Protein AF-X5HZI3-F1 (afdb_monomer)

Structure (mmCIF, N/CA/C/O backbone):
data_AF-X5HZI3-F1
#
_entry.id   AF-X5HZI3-F1
#
loop_
_atom_site.group_PDB
_atom_site.id
_atom_site.type_symbol
_atom_site.label_atom_id
_atom_site.label_alt_id
_atom_site.label_comp_id
_atom_site.label_asym_id
_atom_site.label_entity_id
_atom_site.label_seq_id
_atom_site.pdbx_PDB_ins_code
_atom_site.Cartn_x
_atom_site.Cartn_y
_atom_site.Cartn_z
_atom_site.occupancy
_atom_site.B_iso_or_equiv
_atom_site.auth_seq_id
_atom_site.auth_comp_id
_atom_site.auth_asym_id
_atom_site.auth_atom_id
_atom_site.pdbx_PDB_model_num
ATOM 1 N N . MET A 1 1 ? -12.364 -4.253 25.146 1.00 54.38 1 MET A N 1
ATOM 2 C CA . MET A 1 1 ? -12.903 -3.846 26.455 1.00 54.38 1 MET A CA 1
ATOM 3 C C . MET A 1 1 ? -12.573 -4.970 27.413 1.00 54.38 1 MET A C 1
ATOM 5 O O . MET A 1 1 ? -12.743 -6.120 27.019 1.00 54.38 1 MET A O 1
ATOM 9 N N . SER A 1 2 ? -11.999 -4.681 28.578 1.00 62.22 2 SER A N 1
ATOM 10 C CA . SER A 1 2 ? -11.892 -5.700 29.633 1.00 62.22 2 SER A CA 1
ATOM 11 C C . SER A 1 2 ? -13.306 -6.053 30.105 1.00 62.22 2 SER A C 1
ATOM 13 O O . SER A 1 2 ? -14.160 -5.169 30.108 1.00 62.22 2 SER A O 1
ATOM 15 N N . GLN A 1 3 ? -13.577 -7.299 30.510 1.00 65.06 3 GLN A N 1
ATOM 16 C CA . GLN A 1 3 ? -14.877 -7.663 31.106 1.00 65.06 3 GLN A CA 1
ATOM 17 C C . GLN A 1 3 ? -15.256 -6.713 32.252 1.00 65.06 3 GLN A C 1
ATOM 19 O O . GLN A 1 3 ? -16.410 -6.320 32.372 1.00 65.06 3 GLN A O 1
ATOM 24 N N . LYS A 1 4 ? -14.248 -6.246 32.994 1.00 72.56 4 LYS A N 1
ATOM 25 C CA . LYS A 1 4 ? -14.397 -5.292 34.090 1.00 72.56 4 LYS A CA 1
ATOM 26 C C . LYS A 1 4 ? -14.884 -3.904 33.647 1.00 72.56 4 LYS A C 1
ATOM 28 O O . LYS A 1 4 ? -15.769 -3.346 34.274 1.00 72.56 4 LYS A O 1
ATOM 33 N N . GLU A 1 5 ? -14.361 -3.381 32.531 1.00 65.62 5 GLU A N 1
ATOM 34 C CA . GLU A 1 5 ? -14.807 -2.089 31.970 1.00 65.62 5 GLU A CA 1
ATOM 35 C C . GLU A 1 5 ? -16.280 -2.173 31.522 1.00 65.62 5 GLU A C 1
ATOM 37 O O . GLU A 1 5 ? -17.019 -1.200 31.628 1.00 65.62 5 GLU A O 1
ATOM 42 N N . LEU A 1 6 ? -16.715 -3.330 31.002 1.00 71.50 6 LEU A N 1
ATOM 43 C CA . LEU A 1 6 ? -18.097 -3.548 30.561 1.00 71.50 6 LEU A CA 1
ATOM 44 C C . LEU A 1 6 ? -19.068 -3.625 31.747 1.00 71.50 6 LEU A C 1
ATOM 46 O O . LEU A 1 6 ? -20.182 -3.116 31.658 1.00 71.50 6 LEU A O 1
ATOM 50 N N . GLU A 1 7 ? -18.659 -4.277 32.835 1.00 75.06 7 GLU A N 1
ATOM 51 C CA . GLU A 1 7 ? -19.446 -4.351 34.068 1.00 75.06 7 GLU A CA 1
ATOM 52 C C . GLU A 1 7 ? -19.581 -2.983 34.740 1.00 75.06 7 GLU A C 1
ATOM 54 O O . GLU A 1 7 ? -20.690 -2.609 35.113 1.00 75.06 7 GLU A O 1
ATOM 59 N N . GLU A 1 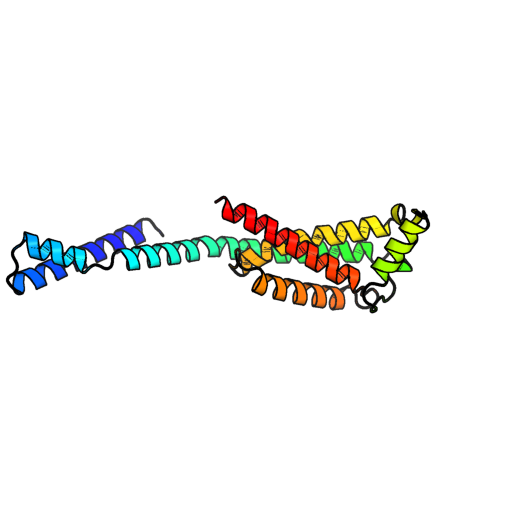8 ? -18.502 -2.200 34.808 1.00 78.75 8 GLU A N 1
ATOM 60 C CA . GLU A 1 8 ? -18.541 -0.826 35.331 1.00 78.75 8 GLU A CA 1
ATOM 61 C C . GLU A 1 8 ? -19.488 0.065 34.514 1.00 78.75 8 GLU A C 1
ATOM 63 O O . GLU A 1 8 ? -20.286 0.808 35.081 1.00 78.75 8 GLU A O 1
ATOM 68 N N . LEU A 1 9 ? -19.469 -0.059 33.184 1.00 75.44 9 LEU A N 1
ATOM 69 C CA . LEU A 1 9 ? -20.353 0.720 32.318 1.00 75.44 9 LEU A CA 1
ATOM 70 C C . LEU A 1 9 ? -21.829 0.315 32.468 1.00 75.44 9 LEU A C 1
ATOM 72 O O . LEU A 1 9 ? -22.713 1.166 32.428 1.00 75.44 9 LEU A O 1
ATOM 76 N N . LYS A 1 10 ? -22.108 -0.983 32.652 1.00 76.50 10 LYS A N 1
ATOM 77 C CA . LYS A 1 10 ? -23.468 -1.473 32.927 1.00 76.50 10 LYS A CA 1
ATOM 78 C C . LYS A 1 10 ? -24.008 -0.937 34.247 1.00 76.50 10 LYS A C 1
ATOM 80 O O . LYS A 1 10 ? -25.175 -0.568 34.293 1.00 76.50 10 LYS A O 1
ATOM 85 N N . MET A 1 11 ? -23.167 -0.893 35.280 1.00 81.44 11 MET A N 1
ATOM 86 C CA . MET A 1 11 ? -23.532 -0.317 36.574 1.00 81.44 11 MET A CA 1
ATOM 87 C C . MET A 1 11 ? -23.862 1.170 36.436 1.00 81.44 11 MET A C 1
ATOM 89 O O . MET A 1 11 ? -24.932 1.585 36.851 1.00 81.44 11 MET A O 1
ATOM 93 N N . GLN A 1 12 ? -23.024 1.942 35.738 1.00 79.50 12 GLN A N 1
ATOM 94 C CA . GLN A 1 12 ? -23.280 3.371 35.511 1.00 79.50 12 GLN A CA 1
ATOM 95 C C . GLN A 1 12 ? -24.584 3.644 34.751 1.00 79.50 12 GLN A C 1
ATOM 97 O O . GLN A 1 12 ? -25.284 4.604 35.052 1.00 79.50 12 GLN A O 1
ATOM 102 N N . LEU A 1 13 ? -24.919 2.812 33.760 1.00 81.56 13 LEU A N 1
ATOM 103 C CA . LEU A 1 13 ? -26.175 2.949 33.018 1.00 81.56 13 LEU A CA 1
ATOM 104 C C . LEU A 1 13 ? -27.397 2.592 33.869 1.00 81.56 13 LEU A C 1
ATOM 106 O O . LEU A 1 13 ? -28.435 3.229 33.718 1.00 81.56 13 LEU A O 1
ATOM 110 N N . LEU A 1 14 ? -27.274 1.589 34.742 1.00 81.38 14 LEU A N 1
ATOM 111 C CA . LEU A 1 14 ? -28.319 1.230 35.699 1.00 81.38 14 LEU A CA 1
ATOM 112 C C . LEU A 1 14 ? -28.550 2.355 36.708 1.00 81.38 14 LEU A C 1
ATOM 114 O O . LEU A 1 14 ? -29.694 2.764 36.875 1.00 81.38 14 LEU A O 1
ATOM 118 N N . ASP A 1 15 ? -27.478 2.898 37.285 1.00 82.88 15 ASP A N 1
ATOM 119 C CA . ASP A 1 15 ? -27.556 3.994 38.253 1.00 82.88 15 ASP A CA 1
ATOM 120 C C . ASP A 1 15 ? -28.228 5.234 37.629 1.00 82.88 15 ASP A C 1
ATOM 122 O O . ASP A 1 15 ? -29.172 5.781 38.198 1.00 82.88 15 ASP A O 1
ATOM 126 N N . ASN A 1 16 ? -27.831 5.618 36.407 1.00 83.81 16 ASN A N 1
ATOM 127 C CA . ASN A 1 16 ? -28.461 6.728 35.677 1.00 83.81 16 ASN A CA 1
ATOM 128 C C . ASN A 1 16 ? -29.945 6.475 35.370 1.00 83.81 16 ASN A C 1
ATOM 130 O O . ASN A 1 16 ? -30.762 7.389 35.458 1.00 83.81 16 ASN A O 1
ATOM 134 N N . ALA A 1 17 ? -30.306 5.253 34.967 1.00 82.00 17 ALA A N 1
ATOM 135 C CA . ALA A 1 17 ? -31.693 4.905 34.666 1.00 82.00 17 ALA A CA 1
ATOM 136 C C . ALA A 1 17 ? -32.581 4.985 35.917 1.00 82.00 17 ALA A C 1
ATOM 138 O O . ALA A 1 17 ? -33.746 5.378 35.842 1.00 82.00 17 ALA A O 1
ATOM 139 N N . GLU A 1 18 ? -32.027 4.606 37.066 1.00 83.50 18 GLU A N 1
ATOM 140 C CA . GLU A 1 18 ? -32.711 4.616 38.352 1.00 83.50 18 GLU A CA 1
ATOM 141 C C . GLU A 1 18 ? -32.881 6.046 38.889 1.00 83.50 18 GLU A C 1
ATOM 143 O O . GLU A 1 18 ? -33.952 6.385 39.398 1.00 83.50 18 GLU A O 1
ATOM 148 N N . GLU A 1 19 ? -31.883 6.908 38.680 1.00 85.75 19 GLU A N 1
ATOM 149 C CA . GLU A 1 19 ? -31.954 8.343 38.977 1.00 85.75 19 GLU A CA 1
ATOM 150 C C . GLU A 1 19 ? -33.011 9.045 38.108 1.00 85.75 19 GLU A C 1
ATOM 152 O O . GLU A 1 19 ? -33.920 9.677 38.644 1.00 85.75 19 GLU A O 1
ATOM 157 N N . MET A 1 20 ? -33.014 8.814 36.789 1.00 84.81 20 MET A N 1
ATOM 158 C CA . MET A 1 20 ? -34.044 9.362 35.891 1.00 84.81 20 MET A CA 1
ATOM 159 C C . MET A 1 20 ? -35.452 8.864 36.240 1.00 84.81 20 MET A C 1
ATOM 161 O O . MET A 1 20 ? -36.408 9.639 36.221 1.00 84.81 20 MET A O 1
ATOM 165 N N . LYS A 1 21 ? -35.613 7.577 36.592 1.00 87.06 21 LYS A N 1
ATOM 166 C CA . LYS A 1 21 ? -36.906 7.043 37.062 1.00 87.06 21 LYS A CA 1
ATOM 167 C C . LYS A 1 21 ? -37.383 7.811 38.297 1.00 87.06 21 LYS A C 1
ATOM 169 O O . LYS A 1 21 ? -38.575 8.092 38.409 1.00 87.06 21 LYS A O 1
ATOM 174 N N . LYS A 1 22 ? -36.475 8.133 39.220 1.00 88.75 22 LYS A N 1
ATOM 175 C CA . LYS A 1 22 ? -36.795 8.865 40.444 1.00 88.75 22 LYS A CA 1
ATOM 176 C C . LYS A 1 22 ? -37.243 10.296 40.150 1.00 88.75 22 LYS A C 1
ATOM 178 O O . LYS A 1 22 ? -38.264 10.706 40.695 1.00 88.75 22 LYS A O 1
ATOM 183 N N . ASP A 1 23 ? -36.573 10.992 39.239 1.00 87.06 23 ASP A N 1
ATOM 184 C CA . ASP A 1 23 ? -36.969 12.339 38.814 1.00 87.06 23 ASP A CA 1
ATOM 185 C C . ASP A 1 23 ? -38.394 12.343 38.230 1.00 87.06 23 ASP A C 1
ATOM 187 O O . ASP A 1 23 ? -39.230 13.162 38.610 1.00 87.06 23 ASP A O 1
ATOM 191 N N . PHE A 1 24 ? -38.738 11.358 37.392 1.00 86.00 24 PHE A N 1
ATOM 192 C CA . PHE A 1 24 ? -40.097 11.236 36.848 1.00 86.00 24 PHE A CA 1
ATOM 193 C C . PHE A 1 24 ? -41.150 10.859 37.905 1.00 86.00 24 PHE A C 1
ATOM 195 O O . PHE A 1 24 ? -42.306 11.272 37.802 1.00 86.00 24 PHE A O 1
ATOM 202 N N . LEU A 1 25 ? -40.781 10.097 38.936 1.00 87.62 25 LEU A N 1
ATOM 203 C CA . LEU A 1 25 ? -41.671 9.844 40.074 1.00 87.62 25 LEU A CA 1
ATOM 204 C C . LEU A 1 25 ? -41.927 11.128 40.881 1.00 87.62 25 LEU A C 1
ATOM 206 O O . LEU A 1 25 ? -43.057 11.361 41.310 1.00 87.62 25 LEU A O 1
ATOM 210 N N . GLU A 1 26 ? -40.909 11.976 41.059 1.00 89.38 26 GLU A N 1
ATOM 211 C CA . GLU A 1 26 ? -41.031 13.279 41.731 1.00 89.38 26 GLU A CA 1
ATOM 212 C C . GLU A 1 26 ? -41.870 14.282 40.917 1.00 89.38 26 GLU A C 1
ATOM 214 O O . GLU A 1 26 ? -42.600 15.089 41.494 1.00 89.38 26 GLU A O 1
ATOM 219 N N . GLU A 1 27 ? -41.869 14.172 39.586 1.00 87.69 27 GLU A N 1
ATOM 220 C CA . GLU A 1 27 ? -42.761 14.918 38.685 1.00 87.69 27 GLU A CA 1
ATOM 221 C C . GLU A 1 27 ? -44.227 14.430 38.703 1.00 87.69 27 GLU A C 1
ATOM 223 O O . GLU A 1 27 ? -45.094 15.042 38.073 1.00 87.69 27 GLU A O 1
ATOM 228 N N . GLY A 1 28 ? -44.532 13.358 39.443 1.00 85.88 28 GLY A N 1
ATOM 229 C CA . GLY A 1 28 ? -45.890 12.844 39.636 1.00 85.88 28 GLY A CA 1
ATOM 230 C C . GLY A 1 28 ? -46.341 11.797 38.613 1.00 85.88 28 GLY A C 1
ATOM 231 O O . GLY A 1 28 ? -47.539 11.509 38.542 1.00 85.88 28 GLY A O 1
ATOM 232 N N . PHE A 1 29 ? -45.423 11.219 37.829 1.00 85.25 29 PHE A N 1
ATOM 233 C CA . PHE A 1 29 ? -45.741 10.096 36.941 1.00 85.25 29 PHE A CA 1
ATOM 234 C C . PHE A 1 29 ? -45.964 8.803 37.732 1.00 85.25 29 PHE A C 1
ATOM 236 O O . PHE A 1 29 ? -45.373 8.580 38.790 1.00 85.25 29 PHE A O 1
ATOM 243 N N . SER A 1 30 ? -46.823 7.926 37.206 1.00 87.06 30 SER A N 1
ATOM 244 C CA . SER A 1 30 ? -46.985 6.583 37.767 1.00 87.06 30 SER A CA 1
ATOM 245 C C . SER A 1 30 ? -45.710 5.758 37.577 1.00 87.06 30 SER A C 1
ATOM 247 O O . SER A 1 30 ? -44.903 6.032 36.690 1.00 87.06 30 SER A O 1
ATOM 249 N N . GLU A 1 31 ? -45.517 4.726 38.394 1.00 82.50 31 GLU A N 1
ATOM 250 C CA . GLU A 1 31 ? -44.273 3.952 38.379 1.00 82.50 31 GLU A CA 1
ATOM 251 C C . GLU A 1 31 ? -43.978 3.292 37.019 1.00 82.50 31 GLU A C 1
ATOM 253 O O . GLU A 1 31 ? -42.830 3.287 36.567 1.00 82.50 31 GLU A O 1
ATOM 258 N N . GLU A 1 32 ? -45.019 2.816 36.331 1.00 82.19 32 GLU A N 1
ATOM 259 C CA . GLU A 1 32 ? -44.918 2.246 34.983 1.00 82.19 32 GLU A CA 1
ATOM 260 C C . GLU A 1 32 ? -44.573 3.311 33.925 1.00 82.19 32 GLU A C 1
ATOM 262 O O . GLU A 1 32 ? -43.776 3.061 33.018 1.00 82.19 32 GLU A O 1
ATOM 267 N N . GLU A 1 33 ? -45.124 4.523 34.045 1.00 81.88 33 GLU A N 1
ATOM 268 C CA . GLU A 1 33 ? -44.848 5.633 33.124 1.00 81.88 33 GLU A CA 1
ATOM 269 C C . GLU A 1 33 ? -43.458 6.237 33.337 1.00 81.88 33 GLU A C 1
ATOM 271 O O . GLU A 1 33 ? -42.768 6.537 32.362 1.00 81.88 33 GLU A O 1
ATOM 276 N N . ALA A 1 34 ? -43.026 6.376 34.592 1.00 82.75 34 ALA A N 1
ATOM 277 C CA . ALA A 1 34 ? -41.697 6.851 34.960 1.00 82.75 34 ALA A CA 1
ATOM 278 C C . ALA A 1 34 ? -40.608 5.901 34.446 1.00 82.75 34 ALA A C 1
ATOM 280 O O . ALA A 1 34 ? -39.620 6.340 33.861 1.00 82.75 34 ALA A O 1
ATOM 281 N N . GLN A 1 35 ? -40.820 4.588 34.586 1.00 81.75 35 GLN A N 1
ATOM 282 C CA . GLN A 1 35 ? -39.897 3.583 34.067 1.00 81.75 35 GLN A CA 1
ATOM 283 C C . GLN A 1 35 ? -39.816 3.614 32.537 1.00 81.75 35 GLN A C 1
ATOM 285 O O . GLN A 1 35 ? -38.728 3.519 31.971 1.00 81.75 35 GLN A O 1
ATOM 290 N N . LYS A 1 36 ? -40.955 3.775 31.857 1.00 82.69 36 LYS A N 1
ATOM 291 C CA . LYS A 1 36 ? -40.995 3.866 30.396 1.00 82.69 36 LYS A CA 1
ATOM 292 C C . LYS A 1 36 ? -40.293 5.125 29.883 1.00 82.69 36 LYS A C 1
ATOM 294 O O . LYS A 1 36 ? -39.491 5.035 28.962 1.00 82.69 36 LYS A O 1
ATOM 299 N N . LYS A 1 37 ? -40.537 6.275 30.516 1.00 81.25 37 LYS A N 1
ATOM 300 C CA . LYS A 1 37 ? -39.870 7.537 30.176 1.00 81.25 37 LYS A CA 1
ATOM 301 C C . LYS A 1 37 ? -38.367 7.499 30.414 1.00 81.25 37 LYS A C 1
ATOM 303 O O . LYS A 1 37 ? -37.638 7.973 29.555 1.00 81.25 37 LYS A O 1
ATOM 308 N N . ALA A 1 38 ? -37.919 6.906 31.521 1.00 80.69 38 ALA A N 1
ATOM 309 C CA . ALA A 1 38 ? -36.498 6.735 31.811 1.00 80.69 38 ALA A CA 1
ATOM 310 C C . ALA A 1 38 ? -35.795 5.870 30.752 1.00 80.69 38 ALA A C 1
ATOM 312 O O . ALA A 1 38 ? -34.676 6.166 30.353 1.00 80.69 38 ALA A O 1
ATOM 313 N N . LEU A 1 39 ? -36.455 4.818 30.256 1.00 78.06 39 LEU A N 1
ATOM 314 C CA . LEU A 1 39 ? -35.916 3.982 29.180 1.00 78.06 39 LEU A CA 1
ATOM 315 C C . LEU A 1 39 ? -35.885 4.707 27.828 1.00 78.06 39 LEU A C 1
ATOM 317 O O . LEU A 1 39 ? -34.904 4.565 27.104 1.00 78.06 39 LEU A O 1
ATOM 321 N N . ASP A 1 40 ? -36.914 5.497 27.510 1.00 80.06 40 ASP A N 1
ATOM 322 C CA . ASP A 1 40 ? -36.981 6.283 26.269 1.00 80.06 40 ASP A CA 1
ATOM 323 C C . ASP A 1 40 ? -35.998 7.474 26.271 1.00 80.06 40 ASP A C 1
ATOM 325 O O . ASP A 1 40 ? -35.542 7.894 25.209 1.00 80.06 40 ASP A O 1
ATOM 329 N N . SER A 1 41 ? -35.651 8.021 27.445 1.00 77.56 41 SER A N 1
ATOM 330 C CA . SER A 1 41 ? -34.670 9.107 27.586 1.00 77.56 41 SER A CA 1
ATOM 331 C C . SER A 1 41 ? -33.220 8.637 27.519 1.00 77.56 41 SER A C 1
ATOM 333 O O . SER A 1 41 ? -32.319 9.445 27.296 1.00 77.56 41 SER A O 1
ATOM 335 N N . ILE A 1 42 ? -32.967 7.342 27.717 1.00 77.50 42 ILE A N 1
ATOM 336 C CA . ILE A 1 42 ? -31.635 6.780 27.524 1.00 77.50 42 ILE A CA 1
ATOM 337 C C . ILE A 1 42 ? -31.433 6.603 26.020 1.00 77.50 42 ILE A C 1
ATOM 339 O O . ILE A 1 42 ? -31.996 5.700 25.404 1.00 77.50 42 ILE A O 1
ATOM 343 N N . GLU A 1 43 ? -30.570 7.430 25.429 1.00 71.44 43 GLU A N 1
ATOM 344 C CA . GLU A 1 43 ? -30.110 7.308 24.037 1.00 71.44 43 GLU A CA 1
ATOM 345 C C . GLU A 1 43 ? -29.178 6.088 23.866 1.00 71.44 43 GLU A C 1
ATOM 347 O O . GLU A 1 43 ? -27.996 6.182 23.520 1.00 71.44 43 GLU A O 1
ATOM 352 N N . LEU A 1 44 ? -29.718 4.897 24.136 1.00 70.12 44 LEU A N 1
ATOM 353 C CA . LEU A 1 44 ? -29.040 3.604 24.063 1.00 70.12 44 LEU A CA 1
ATOM 354 C C . LEU A 1 44 ? -28.397 3.384 22.695 1.00 70.12 44 LEU A C 1
ATOM 356 O O . LEU A 1 44 ? -27.303 2.829 22.621 1.00 70.12 44 LEU A O 1
ATOM 360 N N . ASP A 1 45 ? -29.035 3.854 21.627 1.00 67.69 45 ASP A N 1
ATOM 361 C CA . ASP A 1 45 ? -28.510 3.728 20.272 1.00 67.69 45 ASP A CA 1
ATOM 362 C C . ASP A 1 45 ? -27.219 4.539 20.071 1.00 67.69 45 ASP A C 1
ATOM 364 O O . ASP A 1 45 ? -26.245 4.004 19.531 1.00 67.69 45 ASP A O 1
ATOM 368 N N . GLU A 1 46 ? -27.130 5.782 20.556 1.00 70.00 46 GLU A N 1
ATOM 369 C CA . GLU A 1 46 ? -25.889 6.572 20.475 1.00 70.00 46 GLU A CA 1
ATOM 370 C C . GLU A 1 46 ? -24.768 5.967 21.332 1.00 70.00 46 GLU A C 1
ATOM 372 O O . GLU A 1 46 ? -23.609 5.871 20.903 1.00 70.00 46 GLU A O 1
ATOM 377 N N . LEU A 1 47 ? -25.110 5.467 22.519 1.00 70.25 47 LEU A N 1
ATOM 378 C CA . LEU A 1 47 ? -24.175 4.785 23.413 1.00 70.25 47 LEU A CA 1
ATOM 379 C C . LEU A 1 47 ? -23.645 3.483 22.800 1.00 70.25 47 LEU A C 1
ATOM 381 O O . LEU A 1 47 ? -22.436 3.258 22.763 1.00 70.25 47 LEU A O 1
ATOM 385 N N . ILE A 1 48 ? -24.512 2.642 22.237 1.00 70.12 48 ILE A N 1
ATOM 386 C CA . ILE A 1 48 ? -24.108 1.406 21.555 1.00 70.12 48 ILE A CA 1
ATOM 387 C C . ILE A 1 48 ? -23.200 1.731 20.367 1.00 70.12 48 ILE A C 1
ATOM 389 O O . ILE A 1 48 ? -22.180 1.063 20.161 1.00 70.12 48 ILE A O 1
ATOM 393 N N . THR A 1 49 ? -23.527 2.774 19.606 1.00 70.75 49 THR A N 1
ATOM 394 C CA . THR A 1 49 ? -22.743 3.184 18.437 1.00 70.75 49 THR A CA 1
ATOM 395 C C . THR A 1 49 ? -21.356 3.685 18.849 1.00 70.75 49 THR A C 1
ATOM 397 O O . THR A 1 49 ? -20.350 3.235 18.295 1.00 70.75 49 THR A O 1
ATOM 400 N N . SER A 1 50 ? -21.262 4.517 19.887 1.00 68.31 50 SER A N 1
ATOM 401 C CA . SER A 1 50 ? -19.987 5.032 20.410 1.00 68.31 50 SER A CA 1
ATOM 402 C C . SER A 1 50 ? -19.111 3.945 21.060 1.00 68.31 50 SER A C 1
ATOM 404 O O . SER A 1 50 ? -17.888 3.920 20.866 1.00 68.31 50 SER A O 1
ATOM 406 N N . ILE A 1 51 ? -19.709 2.971 21.752 1.00 67.69 51 ILE A N 1
ATOM 407 C CA . ILE A 1 51 ? -19.012 1.796 22.308 1.00 67.69 51 ILE A CA 1
ATOM 408 C C . ILE A 1 51 ? -18.497 0.893 21.182 1.00 67.69 51 ILE A C 1
ATOM 410 O O . ILE A 1 51 ? -17.359 0.407 21.215 1.00 67.69 51 ILE A O 1
ATOM 414 N N . LYS A 1 52 ? -19.299 0.680 20.138 1.00 64.31 52 LYS A N 1
ATOM 415 C CA . LYS A 1 52 ? -18.894 -0.104 18.970 1.00 64.31 52 LYS A CA 1
ATOM 416 C C . LYS A 1 52 ? -17.747 0.576 18.223 1.00 64.31 52 LYS A C 1
ATOM 418 O O . LYS A 1 52 ? -16.754 -0.071 17.902 1.00 64.31 52 LYS A O 1
ATOM 423 N N . GLU A 1 53 ? -17.807 1.887 18.018 1.00 64.62 53 GLU A N 1
ATOM 424 C CA . GLU A 1 53 ? -16.713 2.631 17.391 1.00 64.62 53 GLU A CA 1
ATOM 425 C C . GLU A 1 53 ? -15.426 2.632 18.223 1.00 64.62 53 GLU A C 1
ATOM 427 O O . GLU A 1 53 ? -14.333 2.460 17.675 1.00 64.62 53 GLU A O 1
ATOM 432 N N . SER A 1 54 ? -15.526 2.824 19.539 1.00 59.97 54 SER A N 1
ATOM 433 C CA . SER A 1 54 ? -14.364 2.850 20.435 1.00 59.97 54 SER A CA 1
ATOM 434 C C . SER A 1 54 ? -13.712 1.472 20.572 1.00 59.97 54 SER A C 1
ATOM 436 O O . SER A 1 54 ? -12.484 1.363 20.542 1.00 59.97 54 SER A O 1
ATOM 438 N N . SER A 1 55 ? -14.507 0.403 20.628 1.00 56.53 55 SER A N 1
ATOM 439 C CA . SER A 1 55 ? -14.009 -0.975 20.655 1.00 56.53 55 SER A CA 1
ATOM 440 C C . SER A 1 55 ? -13.337 -1.383 19.340 1.00 56.53 55 SER A C 1
ATOM 442 O O . SER A 1 55 ? -12.255 -1.973 19.383 1.00 56.53 55 SER A O 1
ATOM 444 N N . ILE A 1 56 ? -13.891 -0.992 18.186 1.00 57.72 56 ILE A N 1
ATOM 445 C CA . ILE A 1 56 ? -13.260 -1.177 16.869 1.00 57.72 56 ILE A CA 1
ATOM 446 C C . ILE A 1 56 ? -11.948 -0.384 16.781 1.00 57.72 56 ILE A C 1
ATOM 448 O O . ILE A 1 56 ? -10.928 -0.909 16.340 1.00 57.72 56 ILE A O 1
ATOM 452 N N . LYS A 1 57 ? -11.915 0.870 17.248 1.00 55.88 57 LYS A N 1
ATOM 453 C CA . LYS A 1 57 ? -10.674 1.667 17.284 1.00 55.88 57 LYS A CA 1
ATOM 454 C C . LYS A 1 57 ? -9.609 1.018 18.184 1.00 55.88 57 LYS A C 1
ATOM 456 O O . LYS A 1 57 ? -8.439 0.999 17.803 1.00 55.88 57 LYS A O 1
ATOM 461 N N . LYS A 1 58 ? -9.998 0.439 19.330 1.00 54.22 58 LYS A N 1
ATOM 462 C CA . LYS A 1 58 ? -9.093 -0.232 20.289 1.00 54.22 58 LYS A CA 1
ATOM 463 C C . LYS A 1 58 ? -8.557 -1.569 19.751 1.00 54.22 58 LYS A C 1
ATOM 465 O O . LYS A 1 58 ? -7.383 -1.862 19.965 1.00 54.22 58 LYS A O 1
ATOM 470 N N . SER A 1 59 ? -9.353 -2.348 19.009 1.00 57.16 59 SER A N 1
ATOM 471 C CA . SER A 1 59 ? -8.914 -3.629 18.418 1.00 57.16 59 SER A CA 1
ATOM 472 C C . SER A 1 59 ? -7.937 -3.468 17.245 1.00 57.16 59 SER A C 1
ATOM 474 O O . SER A 1 59 ? -7.132 -4.360 16.983 1.00 57.16 59 SER A O 1
ATOM 476 N N . LEU A 1 60 ? -7.945 -2.316 16.570 1.00 58.91 60 LEU A N 1
ATOM 477 C CA . LEU A 1 60 ? -7.072 -2.037 15.423 1.00 58.91 60 LEU A CA 1
ATOM 478 C C . LEU A 1 60 ? -5.679 -1.504 15.812 1.00 58.91 60 LEU A C 1
ATOM 480 O O . LEU A 1 60 ? -4.741 -1.608 15.019 1.00 58.91 60 LEU A O 1
ATOM 484 N N . LEU A 1 61 ? -5.512 -0.968 17.028 1.00 60.09 61 LEU A N 1
ATO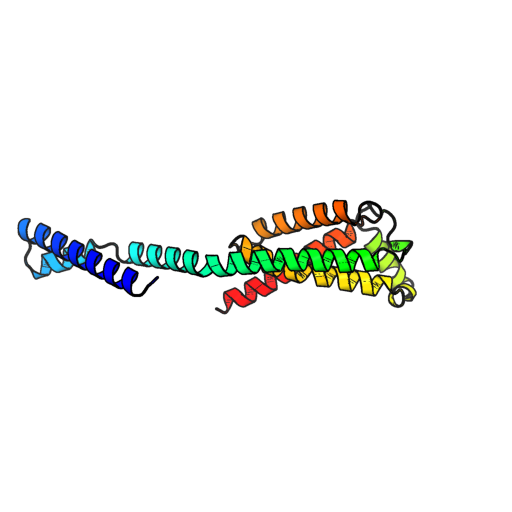M 485 C CA . LEU A 1 61 ? -4.231 -0.464 17.550 1.00 60.09 61 LEU A CA 1
ATOM 486 C C . LEU A 1 61 ? -3.093 -1.508 17.572 1.00 60.09 61 LEU A C 1
ATOM 488 O O . LEU A 1 61 ? -2.013 -1.187 17.068 1.00 60.09 61 LEU A O 1
ATOM 492 N N . PRO A 1 62 ? -3.277 -2.745 18.082 1.00 63.31 62 PRO A N 1
ATOM 493 C CA . PRO A 1 62 ? -2.212 -3.751 18.047 1.00 63.31 62 PRO A CA 1
ATOM 494 C C . PRO A 1 62 ? -1.842 -4.149 16.610 1.00 63.31 62 PRO A C 1
ATOM 496 O O . PRO A 1 62 ? -0.658 -4.240 16.282 1.00 63.31 62 PRO A O 1
ATOM 499 N N . ASN A 1 63 ? -2.828 -4.267 15.712 1.00 74.62 63 ASN A N 1
ATOM 500 C CA . ASN A 1 63 ? -2.593 -4.588 14.299 1.00 74.62 63 ASN A CA 1
ATOM 501 C C . ASN A 1 63 ? -1.782 -3.499 13.584 1.00 74.62 63 ASN A C 1
ATOM 503 O O . ASN A 1 63 ? -0.958 -3.808 12.719 1.00 74.62 63 ASN A O 1
ATOM 507 N N . ARG A 1 64 ? -1.961 -2.230 13.971 1.00 81.94 64 ARG A N 1
ATOM 508 C CA . ARG A 1 64 ? -1.183 -1.101 13.452 1.00 81.94 64 ARG A CA 1
ATOM 509 C C . ARG A 1 64 ? 0.284 -1.166 13.871 1.00 81.94 64 ARG A C 1
ATOM 511 O O . ARG A 1 64 ? 1.149 -0.943 13.024 1.00 81.94 64 ARG A O 1
ATOM 518 N N . ILE A 1 65 ? 0.574 -1.474 15.137 1.00 83.50 65 ILE A N 1
ATOM 519 C CA . ILE A 1 65 ? 1.956 -1.572 15.641 1.00 83.50 65 ILE A CA 1
ATOM 520 C C . ILE A 1 65 ? 2.677 -2.725 14.941 1.00 83.50 65 ILE A C 1
ATOM 522 O O . ILE A 1 65 ? 3.743 -2.520 14.363 1.00 83.50 65 ILE A O 1
ATOM 526 N N . ILE A 1 66 ? 2.052 -3.905 14.906 1.00 86.88 66 ILE A N 1
ATOM 527 C CA . ILE A 1 66 ? 2.607 -5.096 14.251 1.00 86.88 66 ILE A CA 1
ATOM 528 C C . ILE A 1 66 ? 2.863 -4.819 12.764 1.00 86.88 66 ILE A C 1
ATOM 530 O O . ILE A 1 66 ? 3.965 -5.053 12.273 1.00 86.88 66 ILE A O 1
ATOM 534 N N . SER A 1 67 ? 1.888 -4.241 12.056 1.00 86.25 67 SER A N 1
ATOM 535 C CA . SER A 1 67 ? 2.038 -3.906 10.632 1.00 86.25 67 SER A CA 1
ATOM 536 C C . SER A 1 67 ? 3.123 -2.862 10.379 1.00 86.25 67 SER A C 1
ATOM 538 O O . SER A 1 67 ? 3.818 -2.940 9.371 1.00 86.25 67 SER A O 1
ATOM 540 N N . SER A 1 68 ? 3.311 -1.908 11.295 1.00 87.88 68 SER A N 1
ATOM 541 C CA . SER A 1 68 ? 4.379 -0.906 11.186 1.00 87.88 68 SER A CA 1
ATOM 542 C C . SER A 1 68 ? 5.763 -1.533 11.369 1.00 87.88 68 SER A C 1
ATOM 544 O O . SER A 1 68 ? 6.689 -1.219 10.628 1.00 87.88 68 SER A O 1
ATOM 546 N N . VAL A 1 69 ? 5.924 -2.466 12.308 1.00 90.62 69 VAL A N 1
ATOM 547 C CA . VAL A 1 69 ? 7.192 -3.195 12.472 1.00 90.62 69 VAL A CA 1
ATOM 548 C C . VAL A 1 69 ? 7.477 -4.064 11.244 1.00 90.62 69 VAL A C 1
ATOM 550 O O . VAL A 1 69 ? 8.586 -4.032 10.706 1.00 90.62 69 VAL A O 1
ATOM 553 N N . LEU A 1 70 ? 6.464 -4.783 10.750 1.00 91.56 70 LEU A N 1
ATOM 554 C CA . LEU A 1 70 ? 6.582 -5.620 9.557 1.00 91.56 70 LEU A CA 1
ATOM 555 C C . LEU A 1 70 ? 6.943 -4.804 8.316 1.00 91.56 70 LEU A C 1
ATOM 557 O O . LEU A 1 70 ? 7.826 -5.219 7.569 1.00 91.56 70 LEU A O 1
ATOM 561 N N . ILE A 1 71 ? 6.326 -3.636 8.104 1.00 91.94 71 ILE A N 1
ATOM 562 C CA . ILE A 1 71 ? 6.625 -2.815 6.926 1.00 91.94 71 ILE A CA 1
ATOM 563 C C . ILE A 1 71 ? 8.053 -2.268 6.967 1.00 91.9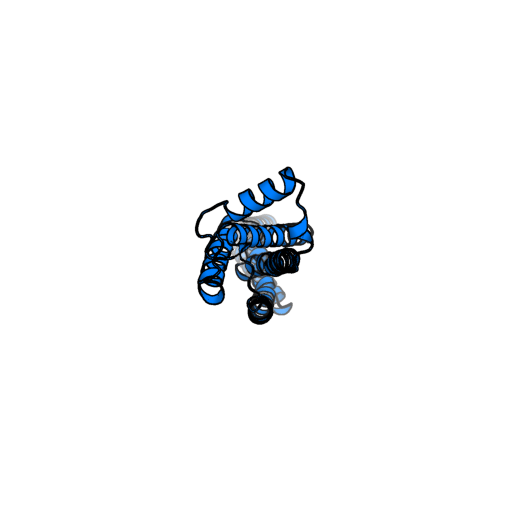4 71 ILE A C 1
ATOM 565 O O . ILE A 1 71 ? 8.709 -2.221 5.930 1.00 91.94 71 ILE A O 1
ATOM 569 N N . ILE A 1 72 ? 8.572 -1.911 8.147 1.00 90.69 72 ILE A N 1
ATOM 570 C CA . ILE A 1 72 ? 9.960 -1.453 8.305 1.00 90.69 72 ILE A CA 1
ATOM 571 C C . ILE A 1 72 ? 10.930 -2.588 7.963 1.00 90.69 72 ILE A C 1
ATOM 573 O O . ILE A 1 72 ? 11.822 -2.408 7.132 1.00 90.69 72 ILE A O 1
ATOM 577 N N . LEU A 1 73 ? 10.726 -3.774 8.544 1.00 91.75 73 LEU A N 1
ATOM 578 C CA .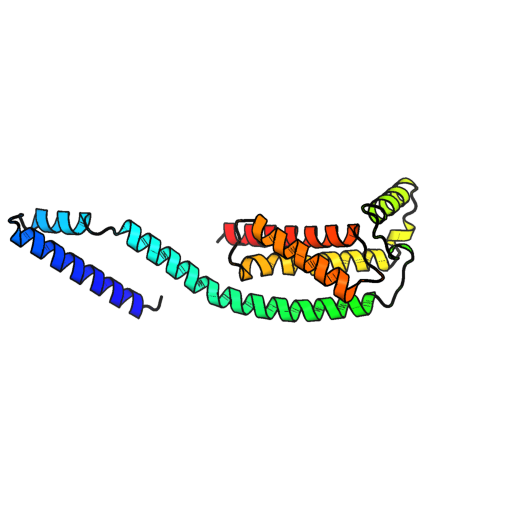 LEU A 1 73 ? 11.566 -4.945 8.284 1.00 91.75 73 LEU A CA 1
ATOM 579 C C . LEU A 1 73 ? 11.511 -5.360 6.806 1.00 91.75 73 LEU A C 1
ATOM 581 O O . LEU A 1 73 ? 12.540 -5.645 6.192 1.00 91.75 73 LEU A O 1
ATOM 585 N N . TYR A 1 74 ? 10.321 -5.309 6.210 1.00 91.69 74 TYR A N 1
ATOM 586 C CA . TYR A 1 74 ? 10.116 -5.592 4.797 1.00 91.69 74 TYR A CA 1
ATOM 587 C C . TYR A 1 74 ? 10.781 -4.546 3.890 1.00 91.69 74 TYR A C 1
ATOM 589 O O . TYR A 1 74 ? 11.386 -4.900 2.883 1.00 91.69 74 TYR A O 1
ATOM 597 N N . THR A 1 75 ? 10.769 -3.266 4.273 1.00 88.62 75 THR A N 1
ATOM 598 C CA . THR A 1 75 ? 11.481 -2.208 3.536 1.00 88.62 75 THR A CA 1
ATOM 599 C C . THR A 1 75 ? 12.983 -2.484 3.488 1.00 88.62 75 THR A C 1
ATOM 601 O O . THR A 1 75 ? 13.587 -2.385 2.421 1.00 88.62 75 THR A O 1
ATOM 604 N N . LEU A 1 76 ? 13.588 -2.896 4.609 1.00 88.81 76 LEU A N 1
ATOM 605 C CA . LEU A 1 76 ? 15.007 -3.272 4.656 1.00 88.81 76 LEU A CA 1
ATOM 606 C C . LEU A 1 76 ? 15.315 -4.475 3.752 1.00 88.81 76 LEU A C 1
ATOM 608 O O . LEU A 1 76 ? 16.328 -4.475 3.048 1.00 88.81 76 LEU A O 1
ATOM 612 N N . PHE A 1 77 ? 14.429 -5.474 3.732 1.00 89.31 77 PHE A N 1
ATOM 613 C CA . PHE A 1 77 ? 14.528 -6.619 2.827 1.00 89.31 77 PHE A CA 1
ATOM 614 C C . PHE A 1 77 ? 14.480 -6.188 1.354 1.00 89.31 77 PHE A C 1
ATOM 616 O O . PHE A 1 77 ? 15.378 -6.538 0.588 1.00 89.31 77 PHE A O 1
ATOM 623 N N . VAL A 1 78 ? 13.505 -5.358 0.971 1.00 86.81 78 VAL A N 1
ATOM 624 C CA . VAL A 1 78 ? 13.358 -4.863 -0.408 1.00 86.81 78 VAL A CA 1
ATOM 625 C C . VAL A 1 78 ? 14.576 -4.051 -0.843 1.00 86.81 78 VAL A C 1
ATOM 627 O O . VAL A 1 78 ? 15.071 -4.254 -1.950 1.00 86.81 78 VAL A O 1
ATOM 630 N N . ILE A 1 79 ? 15.120 -3.197 0.031 1.00 83.31 79 ILE A N 1
ATOM 631 C CA . ILE A 1 79 ? 16.362 -2.457 -0.244 1.00 83.31 79 ILE A CA 1
ATOM 632 C C . ILE A 1 79 ? 17.519 -3.425 -0.533 1.00 83.31 79 ILE A C 1
ATOM 634 O O . ILE A 1 79 ? 18.294 -3.195 -1.463 1.00 83.31 79 ILE A O 1
ATOM 638 N N . LYS A 1 80 ? 17.644 -4.517 0.232 1.00 83.50 80 LYS A N 1
ATOM 639 C CA . LYS A 1 80 ? 18.694 -5.525 0.023 1.00 83.50 80 LYS A CA 1
ATOM 640 C C . LYS A 1 80 ? 18.521 -6.270 -1.305 1.00 83.50 80 LYS A C 1
ATOM 642 O O . LYS A 1 80 ? 19.501 -6.420 -2.030 1.00 83.50 80 LYS A O 1
ATOM 647 N N . CYS A 1 81 ? 17.298 -6.680 -1.647 1.00 78.88 81 CYS A N 1
ATOM 648 C CA . CYS A 1 81 ? 16.991 -7.308 -2.937 1.00 78.88 81 CYS A CA 1
ATOM 649 C C . CYS A 1 81 ? 17.359 -6.391 -4.106 1.00 78.88 81 CYS A C 1
ATOM 651 O O . CYS A 1 81 ? 18.067 -6.795 -5.023 1.00 78.88 81 CYS A O 1
ATOM 653 N N . VAL A 1 82 ? 16.938 -5.131 -4.031 1.00 75.50 82 VAL A N 1
ATOM 654 C CA . VAL A 1 82 ? 17.175 -4.123 -5.065 1.00 75.50 82 VAL A CA 1
ATOM 655 C C . VAL A 1 82 ? 18.664 -3.852 -5.285 1.00 75.50 82 VAL A C 1
ATOM 657 O O . VAL A 1 82 ? 19.114 -3.821 -6.430 1.00 75.50 82 VAL A O 1
ATOM 660 N N . LYS A 1 83 ? 19.449 -3.701 -4.211 1.00 74.94 83 LYS A N 1
ATOM 661 C CA . LYS A 1 83 ? 20.900 -3.477 -4.319 1.00 74.94 83 LYS A CA 1
ATOM 662 C C . LYS A 1 83 ? 21.606 -4.624 -5.039 1.00 74.94 83 LYS A C 1
ATOM 664 O O . LYS A 1 83 ? 22.455 -4.368 -5.886 1.00 74.94 83 LYS A O 1
ATOM 669 N N . ASN A 1 84 ? 21.218 -5.864 -4.750 1.00 70.38 84 ASN A N 1
ATOM 670 C CA . ASN A 1 84 ? 21.813 -7.040 -5.384 1.00 70.38 84 ASN A CA 1
ATOM 671 C C . ASN A 1 84 ? 21.471 -7.142 -6.880 1.00 70.38 84 ASN A C 1
ATOM 673 O O . ASN A 1 84 ? 22.296 -7.614 -7.652 1.00 70.38 84 ASN A O 1
ATOM 677 N N . ILE A 1 85 ? 20.296 -6.657 -7.291 1.00 65.44 85 ILE A N 1
ATOM 678 C CA . ILE A 1 85 ? 19.864 -6.639 -8.698 1.00 65.44 85 ILE A CA 1
ATOM 679 C C . ILE A 1 85 ? 20.556 -5.506 -9.480 1.00 65.44 85 ILE A C 1
ATOM 681 O O . ILE A 1 85 ? 20.946 -5.689 -10.628 1.00 65.44 85 ILE A O 1
ATOM 685 N N . SER A 1 86 ? 20.773 -4.339 -8.858 1.00 55.47 86 SER A N 1
ATOM 686 C CA . SER A 1 86 ? 21.333 -3.142 -9.518 1.00 55.47 86 SER A CA 1
ATOM 687 C C . SER A 1 86 ? 22.780 -3.253 -10.027 1.00 55.47 86 SER A C 1
ATOM 689 O O . SER A 1 86 ? 23.236 -2.365 -10.744 1.00 55.47 86 SER A O 1
ATOM 691 N N . VAL A 1 87 ? 23.506 -4.316 -9.666 1.00 52.22 87 VAL A N 1
ATOM 692 C CA . VAL A 1 87 ? 24.890 -4.564 -10.122 1.00 52.22 87 VAL A CA 1
ATOM 693 C C . VAL A 1 87 ? 24.930 -5.032 -11.582 1.00 52.22 87 VAL A C 1
ATOM 695 O O . VAL A 1 87 ? 25.951 -4.899 -12.253 1.00 52.22 87 VAL A O 1
ATOM 698 N N . ILE A 1 88 ? 23.814 -5.539 -12.099 1.00 51.34 88 ILE A N 1
ATOM 699 C CA . ILE A 1 88 ? 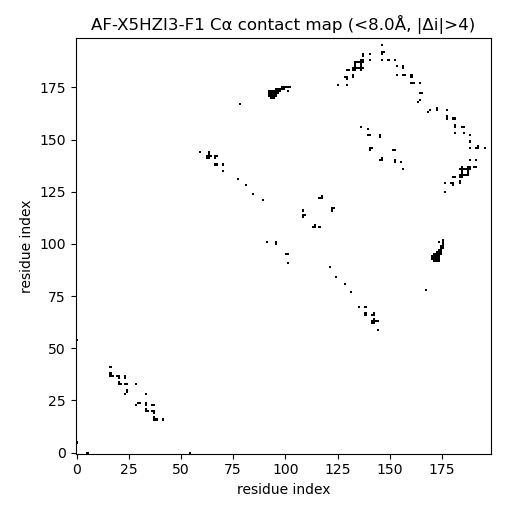23.690 -6.040 -13.462 1.00 51.34 88 ILE A CA 1
ATOM 700 C C . ILE A 1 88 ? 23.038 -4.890 -14.259 1.00 51.34 88 ILE A C 1
ATOM 702 O O . ILE A 1 88 ? 21.972 -4.398 -13.883 1.00 51.34 88 ILE A O 1
ATOM 706 N N . SER A 1 89 ? 23.709 -4.350 -15.283 1.00 51.81 89 SER A N 1
ATOM 707 C CA . SER A 1 89 ? 23.267 -3.158 -16.026 1.00 51.81 89 SER A CA 1
ATOM 708 C C . SER A 1 89 ? 22.735 -3.510 -17.420 1.00 51.81 89 SER A C 1
ATOM 710 O O . SER A 1 89 ? 23.478 -3.917 -18.311 1.00 51.81 89 SER A O 1
ATOM 712 N N . SER A 1 90 ? 21.427 -3.318 -17.635 1.00 55.38 90 SER A N 1
ATOM 713 C CA . SER A 1 90 ? 20.816 -3.413 -18.968 1.00 55.38 90 SER A CA 1
ATOM 714 C C . SER A 1 90 ? 20.675 -2.025 -19.605 1.00 55.38 90 SER A C 1
ATOM 716 O O . SER A 1 90 ? 20.213 -1.089 -18.939 1.00 55.38 90 SER A O 1
ATOM 718 N N . PRO A 1 91 ? 20.987 -1.867 -20.904 1.00 51.66 91 PRO A N 1
ATOM 719 C CA . PRO A 1 91 ? 20.747 -0.626 -21.643 1.00 51.66 91 PRO A CA 1
ATOM 720 C C . PRO A 1 91 ? 19.260 -0.226 -21.706 1.00 51.66 91 PRO A C 1
ATOM 722 O O . PRO A 1 91 ? 18.955 0.941 -21.941 1.00 51.66 91 PRO A O 1
ATOM 725 N N . LEU A 1 92 ? 18.324 -1.142 -21.419 1.00 53.38 92 LEU A N 1
ATOM 726 C CA . LEU A 1 92 ? 16.886 -0.842 -21.326 1.00 53.38 92 LEU A CA 1
ATOM 727 C C . LEU A 1 92 ? 16.519 0.044 -20.117 1.00 53.38 92 LEU A C 1
ATOM 729 O O . LEU A 1 92 ? 15.457 0.671 -20.114 1.00 53.38 92 LEU A O 1
ATOM 733 N N . LEU A 1 93 ? 17.384 0.103 -19.098 1.00 52.75 93 LEU A N 1
ATOM 734 C CA . LEU A 1 93 ? 17.124 0.747 -17.803 1.00 52.75 93 LEU A CA 1
ATOM 735 C C . LEU A 1 93 ? 17.849 2.085 -17.605 1.00 52.75 93 LEU A C 1
ATOM 737 O O . LEU A 1 93 ? 17.641 2.738 -16.583 1.00 52.75 93 LEU A O 1
ATOM 741 N N . HIS A 1 94 ? 18.674 2.523 -18.560 1.00 54.62 94 HIS A N 1
ATOM 742 C CA . HIS A 1 94 ? 19.348 3.815 -18.449 1.00 54.62 94 HIS A CA 1
ATOM 743 C C . HIS A 1 94 ? 18.350 4.975 -18.558 1.00 54.62 94 HIS A C 1
ATOM 745 O O . HIS A 1 94 ? 17.758 5.192 -19.615 1.00 54.62 94 HIS A O 1
ATOM 751 N N . GLY A 1 95 ? 18.207 5.727 -17.458 1.00 57.06 95 GLY A N 1
ATOM 752 C CA . GLY A 1 95 ? 17.712 7.106 -17.416 1.00 57.06 95 GLY A CA 1
ATOM 753 C C . GLY A 1 95 ? 16.471 7.413 -18.254 1.00 57.06 95 GLY A C 1
ATOM 754 O O . GLY A 1 95 ? 16.434 8.429 -18.950 1.00 57.06 95 GLY A O 1
ATOM 755 N N . ASN A 1 96 ? 15.444 6.564 -18.208 1.00 63.81 96 ASN A N 1
ATOM 756 C CA . ASN A 1 96 ? 14.193 6.821 -18.916 1.00 63.81 96 ASN A CA 1
ATOM 757 C C . ASN A 1 96 ? 13.282 7.709 -18.054 1.00 63.81 96 ASN A C 1
ATOM 759 O O . ASN A 1 96 ? 12.266 7.269 -17.515 1.00 63.81 96 ASN A O 1
ATOM 763 N N . PHE A 1 97 ? 13.655 8.988 -17.954 1.00 71.06 97 PHE A N 1
ATOM 764 C CA . PHE A 1 97 ? 12.793 10.056 -17.429 1.00 71.06 97 PHE A CA 1
ATOM 765 C C . PHE A 1 97 ? 11.578 10.316 -18.328 1.00 71.06 97 PHE A C 1
ATOM 767 O O . PHE A 1 97 ? 10.613 10.937 -17.896 1.00 71.06 97 PHE A O 1
ATOM 774 N N . ILE A 1 98 ? 11.635 9.844 -19.578 1.00 77.88 98 ILE A N 1
ATOM 775 C CA . ILE A 1 98 ? 10.570 9.982 -20.568 1.00 77.88 98 ILE A CA 1
ATOM 776 C C . ILE A 1 98 ? 9.467 8.958 -20.260 1.00 77.88 98 ILE A C 1
ATOM 778 O O . ILE A 1 98 ? 9.740 7.753 -20.331 1.00 77.88 98 ILE A O 1
ATOM 782 N N . PRO A 1 99 ? 8.232 9.408 -19.968 1.00 81.25 99 PRO A N 1
ATOM 783 C CA . PRO A 1 99 ? 7.088 8.521 -19.810 1.00 81.25 99 PRO A CA 1
ATOM 784 C C . PRO A 1 99 ? 6.859 7.654 -21.052 1.00 81.25 99 PRO A C 1
ATOM 786 O O . PRO A 1 99 ? 7.026 8.107 -22.183 1.00 81.25 99 PRO A O 1
ATOM 789 N N . PHE A 1 100 ? 6.442 6.415 -20.830 1.00 82.06 100 PHE A N 1
ATOM 790 C CA . PHE A 1 100 ? 6.084 5.393 -21.815 1.00 82.06 100 PHE A CA 1
ATOM 791 C C . PHE A 1 100 ? 7.220 4.874 -22.695 1.00 82.06 100 PHE A C 1
ATOM 793 O O . PHE A 1 100 ? 6.980 4.013 -23.538 1.00 82.06 100 PHE A O 1
ATOM 800 N N . LYS A 1 101 ? 8.462 5.333 -22.518 1.00 80.00 101 LYS A N 1
ATOM 801 C CA . LYS A 1 101 ? 9.585 4.884 -23.351 1.00 80.00 101 LYS A CA 1
ATOM 802 C C . LYS A 1 101 ? 9.880 3.393 -23.175 1.00 80.00 101 LYS A C 1
ATOM 804 O O . LYS A 1 101 ? 10.113 2.694 -24.159 1.00 80.00 101 LYS A O 1
ATOM 809 N N . PHE A 1 102 ? 9.849 2.897 -21.938 1.00 77.69 102 PHE A N 1
ATOM 810 C CA . PHE A 1 102 ? 10.031 1.470 -21.671 1.00 77.69 102 PHE A CA 1
ATOM 811 C C . PHE A 1 102 ? 8.871 0.664 -22.260 1.00 77.69 102 PHE A C 1
ATOM 813 O O . PHE A 1 102 ? 9.094 -0.312 -22.970 1.00 77.69 102 PHE A O 1
ATOM 820 N N . THR A 1 103 ? 7.644 1.128 -22.038 1.00 80.44 103 THR A N 1
ATOM 821 C CA . THR A 1 103 ? 6.418 0.489 -22.533 1.00 80.44 103 THR A CA 1
ATOM 822 C C . THR A 1 103 ? 6.383 0.428 -24.062 1.00 80.44 103 THR A C 1
ATOM 824 O O . THR A 1 103 ? 6.043 -0.604 -24.634 1.00 80.44 103 THR A O 1
ATOM 827 N N . PHE A 1 104 ? 6.784 1.505 -24.739 1.00 82.75 104 PHE A N 1
ATOM 828 C CA . PHE A 1 104 ? 6.853 1.571 -26.195 1.00 82.75 104 PHE A CA 1
ATOM 829 C C . PHE A 1 104 ? 7.913 0.622 -26.759 1.00 82.75 104 PHE A C 1
ATOM 831 O O . PHE A 1 104 ? 7.623 -0.142 -27.677 1.00 82.75 104 PHE A O 1
ATOM 838 N N . ASN A 1 105 ? 9.118 0.612 -26.181 1.00 77.19 105 ASN A N 1
ATOM 839 C CA . ASN A 1 105 ? 10.181 -0.311 -26.587 1.00 77.19 105 ASN A CA 1
ATOM 840 C C . ASN A 1 105 ? 9.770 -1.775 -26.378 1.00 77.19 105 ASN A C 1
ATOM 842 O O . ASN A 1 105 ? 10.043 -2.628 -27.225 1.00 77.19 105 ASN A O 1
ATOM 846 N N . PHE A 1 106 ? 9.081 -2.053 -25.271 1.00 76.88 106 PHE A N 1
ATOM 847 C CA . PHE A 1 106 ? 8.534 -3.366 -24.957 1.00 76.88 106 PHE A CA 1
ATOM 848 C C . PHE A 1 106 ? 7.494 -3.808 -25.996 1.00 76.88 106 PHE A C 1
ATOM 850 O O . PHE A 1 106 ? 7.632 -4.874 -26.592 1.00 76.88 106 PHE A O 1
ATOM 857 N N . LEU A 1 107 ? 6.499 -2.962 -26.284 1.00 83.38 107 LEU A N 1
ATOM 858 C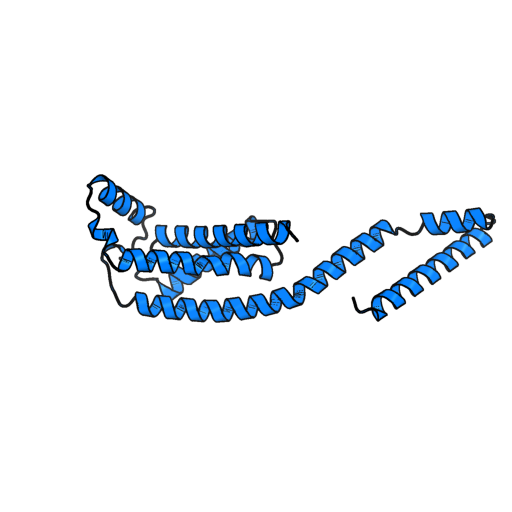 CA . LEU A 1 107 ? 5.475 -3.238 -27.295 1.00 83.38 107 LEU A CA 1
ATOM 859 C C . LEU A 1 107 ? 6.081 -3.416 -28.690 1.00 83.38 107 LEU A C 1
ATOM 861 O O . LEU A 1 107 ? 5.747 -4.374 -29.379 1.00 83.38 107 LEU A O 1
ATOM 865 N N . SER A 1 108 ? 7.000 -2.537 -29.091 1.00 82.31 108 SER A N 1
ATOM 866 C CA . SER A 1 108 ? 7.682 -2.611 -30.388 1.00 82.31 108 SER A CA 1
ATOM 867 C C . SER A 1 108 ? 8.438 -3.934 -30.560 1.00 82.31 108 SER A C 1
ATOM 869 O O . SER A 1 108 ? 8.342 -4.571 -31.606 1.00 82.31 108 SER A O 1
ATOM 871 N N . SER A 1 109 ? 9.106 -4.409 -29.503 1.00 77.25 109 SER A N 1
ATOM 872 C CA . SER A 1 109 ? 9.813 -5.697 -29.514 1.00 77.25 109 SER A CA 1
ATOM 873 C C . SER A 1 109 ? 8.858 -6.886 -29.676 1.00 77.25 109 SER A C 1
ATOM 875 O O . SER A 1 109 ? 9.150 -7.801 -30.446 1.00 77.25 109 SER A O 1
ATOM 877 N N . ILE A 1 110 ? 7.689 -6.847 -29.021 1.00 81.75 110 ILE A N 1
ATOM 878 C CA . ILE A 1 110 ? 6.629 -7.855 -29.194 1.00 81.75 110 ILE A CA 1
ATOM 879 C C . ILE A 1 110 ? 6.095 -7.842 -30.629 1.00 81.75 110 ILE A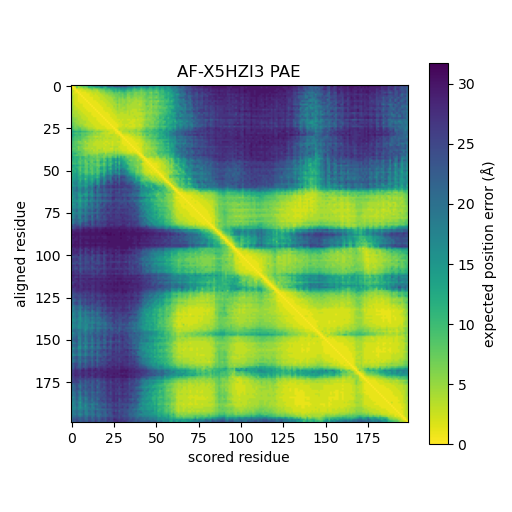 C 1
ATOM 881 O O . ILE A 1 110 ? 5.999 -8.897 -31.253 1.00 81.75 110 ILE A O 1
ATOM 885 N N . PHE A 1 111 ? 5.768 -6.666 -31.172 1.00 84.25 111 PHE A N 1
ATOM 886 C CA . PHE A 1 111 ? 5.226 -6.544 -32.529 1.00 84.25 111 PHE A CA 1
ATOM 887 C C . PHE A 1 111 ? 6.232 -6.949 -33.612 1.00 84.25 111 PHE A C 1
ATOM 889 O O . PHE A 1 111 ? 5.832 -7.491 -34.638 1.00 84.25 111 PHE A O 1
ATOM 896 N N . ALA A 1 112 ? 7.528 -6.745 -33.373 1.00 83.25 112 ALA A N 1
ATOM 897 C CA . ALA A 1 112 ? 8.602 -7.211 -34.245 1.00 83.25 112 ALA A CA 1
ATOM 898 C C . ALA A 1 112 ? 8.895 -8.722 -34.112 1.00 83.25 112 ALA A C 1
ATOM 900 O O . ALA A 1 112 ? 9.767 -9.234 -34.812 1.00 83.25 112 ALA A O 1
ATOM 901 N N . GLY A 1 113 ? 8.212 -9.439 -33.208 1.00 78.69 113 GLY A N 1
ATOM 902 C CA . GLY A 1 113 ? 8.451 -10.860 -32.934 1.00 78.69 113 GLY A CA 1
ATOM 903 C C . GLY A 1 113 ? 9.793 -11.148 -32.253 1.00 78.69 113 GLY A C 1
ATOM 904 O O . GLY A 1 113 ? 10.218 -12.301 -32.191 1.00 78.69 113 GLY A O 1
ATOM 905 N N . ASN A 1 114 ? 10.475 -10.119 -31.742 1.00 74.44 114 ASN A N 1
ATOM 906 C CA . ASN A 1 114 ? 11.758 -10.262 -31.074 1.00 74.44 114 ASN A CA 1
ATOM 907 C C . ASN A 1 114 ? 11.555 -10.434 -29.565 1.00 74.44 114 ASN A C 1
ATOM 909 O O . ASN A 1 114 ? 11.515 -9.462 -28.817 1.00 74.44 114 ASN A O 1
ATOM 913 N N . PHE A 1 115 ? 11.459 -11.685 -29.116 1.00 71.19 115 PHE A N 1
ATOM 914 C CA . PHE A 1 115 ? 11.305 -12.045 -27.703 1.00 71.19 115 PHE A CA 1
ATOM 915 C C . PHE A 1 115 ? 12.632 -12.211 -26.952 1.00 71.19 115 PHE A C 1
ATOM 917 O O . PHE A 1 115 ? 12.638 -12.747 -25.843 1.00 71.19 115 PHE A O 1
ATOM 924 N N . SER A 1 116 ? 13.763 -11.760 -27.512 1.00 66.44 116 SER A N 1
ATOM 925 C CA . SER A 1 116 ? 15.066 -11.871 -26.839 1.00 66.44 116 SER A CA 1
ATOM 926 C C . SER A 1 116 ? 15.056 -11.227 -25.447 1.00 66.44 116 SER A C 1
ATOM 928 O O . SER A 1 116 ? 15.696 -11.743 -24.538 1.00 66.44 116 SER A O 1
ATOM 930 N N . PHE A 1 117 ? 14.242 -10.181 -25.253 1.00 63.16 117 PHE A N 1
ATOM 931 C CA . PHE A 1 117 ? 14.061 -9.493 -23.971 1.00 63.16 117 PHE A CA 1
ATOM 932 C C . PHE A 1 117 ? 13.404 -10.346 -22.870 1.00 63.16 117 PHE A C 1
ATOM 934 O O . PHE A 1 117 ? 13.503 -9.995 -21.700 1.00 63.16 117 PHE A O 1
ATOM 941 N N . ILE A 1 118 ? 12.695 -11.435 -23.200 1.00 62.56 118 ILE A N 1
ATOM 942 C CA . ILE A 1 118 ? 12.083 -12.327 -22.192 1.00 62.56 118 ILE A CA 1
ATOM 943 C C . ILE A 1 118 ? 13.155 -13.198 -21.535 1.00 62.56 118 ILE A C 1
ATOM 945 O O . ILE A 1 118 ? 13.073 -13.496 -20.345 1.00 62.56 118 ILE A O 1
ATOM 949 N N . ASN A 1 119 ? 14.168 -13.579 -22.314 1.00 58.97 119 ASN A N 1
ATOM 950 C CA . ASN A 1 119 ? 15.315 -14.341 -21.829 1.00 58.97 119 ASN A CA 1
ATOM 951 C C . ASN A 1 119 ? 16.342 -13.451 -21.118 1.00 58.97 119 ASN A C 1
ATOM 953 O O . ASN A 1 119 ? 17.256 -13.965 -20.471 1.00 58.97 119 ASN A O 1
ATOM 957 N N . ASP A 1 120 ? 16.187 -12.128 -21.207 1.00 64.00 120 ASP A N 1
ATOM 958 C CA . ASP A 1 120 ? 16.971 -11.203 -20.412 1.00 64.00 120 ASP A CA 1
ATOM 959 C C . ASP A 1 120 ? 16.569 -11.361 -18.942 1.00 64.00 120 ASP A C 1
ATOM 961 O O . ASP A 1 120 ? 15.450 -11.034 -18.540 1.00 64.00 120 ASP A O 1
ATOM 965 N N . VAL A 1 121 ? 17.524 -11.816 -18.124 1.00 59.03 121 VAL A N 1
ATOM 966 C CA . VAL A 1 121 ? 17.437 -11.937 -16.652 1.00 59.03 121 VAL A CA 1
ATOM 967 C C . VAL A 1 121 ? 16.774 -10.701 -16.015 1.00 59.03 121 VAL A C 1
ATOM 969 O O . VAL A 1 121 ? 15.988 -10.799 -15.076 1.00 59.03 121 VAL A O 1
ATOM 972 N N . TYR A 1 122 ? 16.986 -9.541 -16.629 1.00 66.38 122 TYR A N 1
ATOM 973 C CA . TYR A 1 122 ? 16.411 -8.253 -16.268 1.00 66.38 122 TYR A CA 1
ATOM 974 C C . TYR A 1 122 ? 14.886 -8.170 -16.266 1.00 66.38 122 TYR A C 1
ATOM 976 O O . TYR A 1 122 ? 14.328 -7.478 -15.415 1.00 66.38 122 TYR A O 1
ATOM 984 N N . PHE A 1 123 ? 14.189 -8.800 -17.214 1.00 67.56 123 PHE A N 1
ATOM 985 C CA . PHE A 1 123 ? 12.727 -8.720 -17.260 1.00 67.56 123 PHE A CA 1
ATOM 986 C C . PHE A 1 123 ? 12.113 -9.435 -16.053 1.00 67.56 123 PHE A C 1
ATOM 988 O O . PHE A 1 123 ? 11.231 -8.889 -15.385 1.00 67.56 123 PHE A O 1
ATOM 995 N N . LEU A 1 124 ? 12.645 -10.614 -15.721 1.00 71.06 124 LEU A N 1
ATOM 996 C CA . LEU A 1 124 ? 12.267 -11.369 -14.527 1.00 71.06 124 LEU A CA 1
ATOM 997 C C . LEU A 1 124 ? 12.600 -10.600 -13.244 1.00 71.06 124 LEU A C 1
ATOM 999 O O . LEU A 1 124 ? 11.768 -10.547 -12.339 1.00 71.06 124 LEU A O 1
ATOM 1003 N N . ASP A 1 125 ? 13.752 -9.931 -13.190 1.00 75.00 125 ASP A N 1
ATOM 1004 C CA . ASP A 1 125 ? 14.131 -9.092 -12.051 1.00 75.00 125 ASP A CA 1
ATOM 1005 C C . ASP A 1 125 ? 13.180 -7.904 -11.858 1.00 75.00 125 ASP A C 1
ATOM 1007 O O . ASP A 1 125 ? 12.782 -7.600 -10.730 1.00 75.00 125 ASP A O 1
ATOM 1011 N N . GLN A 1 126 ? 12.759 -7.239 -12.940 1.00 76.38 126 GLN A N 1
ATOM 1012 C CA . GLN A 1 126 ? 11.773 -6.160 -12.845 1.00 76.38 126 GLN A CA 1
ATOM 1013 C C . GLN A 1 126 ? 10.407 -6.683 -12.400 1.00 76.38 126 GLN A C 1
ATOM 1015 O O . GLN A 1 126 ? 9.781 -6.067 -11.540 1.00 76.38 126 GLN A O 1
ATOM 1020 N N . LEU A 1 127 ? 9.957 -7.834 -12.908 1.00 79.88 127 LEU A N 1
ATOM 1021 C CA . LEU A 1 127 ? 8.724 -8.474 -12.440 1.00 79.88 127 LEU A CA 1
ATOM 1022 C C . LEU A 1 127 ? 8.789 -8.831 -10.951 1.00 79.88 127 LEU A C 1
ATOM 1024 O O . LEU A 1 127 ? 7.834 -8.572 -10.215 1.00 79.88 127 LEU A O 1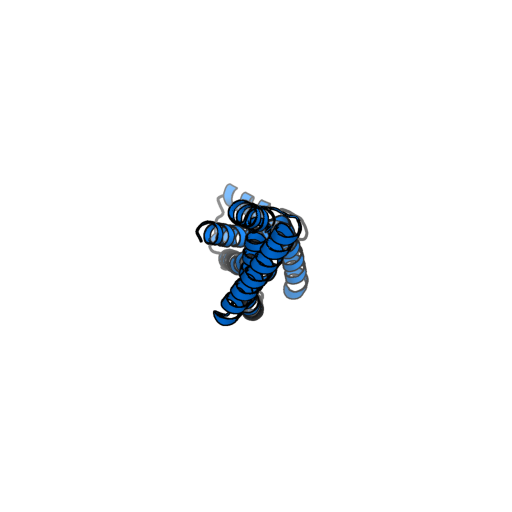
ATOM 1028 N N . LEU A 1 128 ? 9.919 -9.372 -10.492 1.00 81.44 128 LEU A N 1
ATOM 1029 C CA . LEU A 1 128 ? 10.143 -9.674 -9.082 1.00 81.44 128 LEU A CA 1
ATOM 1030 C C . LEU A 1 128 ? 10.070 -8.398 -8.237 1.00 81.44 128 LEU A C 1
ATOM 1032 O O . LEU A 1 128 ? 9.366 -8.371 -7.227 1.00 81.44 128 LEU A O 1
ATOM 1036 N N . ILE A 1 129 ? 10.724 -7.316 -8.673 1.00 80.06 129 ILE A N 1
ATOM 1037 C CA . ILE A 1 129 ? 10.649 -6.012 -8.004 1.00 80.06 129 ILE A CA 1
ATOM 1038 C C . ILE A 1 129 ? 9.203 -5.512 -7.956 1.00 80.06 129 ILE A C 1
ATOM 1040 O O . ILE A 1 129 ? 8.778 -5.028 -6.914 1.00 80.06 129 ILE A O 1
ATOM 1044 N N . LEU A 1 130 ? 8.415 -5.651 -9.023 1.00 87.06 130 LEU A N 1
ATOM 1045 C CA . LEU A 1 130 ? 7.004 -5.251 -9.011 1.00 87.06 130 LEU A CA 1
ATOM 1046 C C . LEU A 1 130 ? 6.187 -6.045 -7.988 1.00 87.06 130 LEU A C 1
ATOM 1048 O O . LEU A 1 130 ? 5.374 -5.454 -7.274 1.00 87.06 130 LEU A O 1
ATOM 1052 N N . LEU A 1 131 ? 6.419 -7.353 -7.879 1.00 89.12 131 LEU A N 1
ATOM 1053 C CA . LEU A 1 131 ? 5.738 -8.208 -6.908 1.00 89.12 131 LEU A CA 1
ATOM 1054 C C . LEU A 1 131 ? 6.085 -7.812 -5.467 1.00 89.12 131 LEU A C 1
ATOM 1056 O O . LEU A 1 131 ? 5.214 -7.802 -4.595 1.00 89.12 131 LEU A O 1
ATOM 1060 N N . LEU A 1 132 ? 7.334 -7.398 -5.231 1.00 89.88 132 LEU A N 1
ATOM 1061 C CA . LEU A 1 132 ? 7.789 -6.936 -3.924 1.00 89.88 132 LEU A CA 1
ATOM 1062 C C . LEU A 1 132 ? 7.051 -5.682 -3.434 1.00 89.88 132 LEU A C 1
ATOM 1064 O O . LEU A 1 132 ? 7.085 -5.414 -2.236 1.00 89.88 132 LEU A O 1
ATOM 1068 N N . PHE A 1 133 ? 6.356 -4.933 -4.296 1.00 92.56 133 PHE A N 1
ATOM 1069 C CA . PHE A 1 133 ? 5.596 -3.755 -3.868 1.00 92.56 133 PHE A CA 1
ATOM 1070 C C . PHE A 1 133 ? 4.170 -4.067 -3.382 1.00 92.56 133 PHE A C 1
ATOM 1072 O O . PHE A 1 133 ? 3.574 -3.259 -2.667 1.00 92.56 133 PHE A O 1
ATOM 1079 N N . ILE A 1 134 ? 3.638 -5.260 -3.671 1.00 94.50 134 ILE A N 1
ATOM 1080 C CA . ILE A 1 134 ? 2.286 -5.665 -3.248 1.00 94.50 134 ILE A CA 1
ATOM 1081 C C . ILE A 1 134 ? 2.115 -5.626 -1.718 1.00 94.50 134 ILE A C 1
ATOM 1083 O O . ILE A 1 134 ? 1.113 -5.068 -1.259 1.00 94.50 134 ILE A O 1
ATOM 1087 N N . PRO A 1 135 ? 3.061 -6.127 -0.894 1.00 93.75 135 PRO A N 1
ATOM 1088 C CA . PRO A 1 135 ? 2.904 -6.089 0.559 1.00 93.75 135 PRO A CA 1
ATOM 1089 C C . PRO A 1 135 ? 2.797 -4.674 1.139 1.00 93.75 135 PRO A C 1
ATOM 1091 O O . PRO A 1 135 ? 2.051 -4.473 2.095 1.00 93.75 135 PRO A O 1
ATOM 1094 N N . PHE A 1 136 ? 3.436 -3.661 0.540 1.00 93.75 136 PHE A N 1
ATOM 1095 C CA . PHE A 1 136 ? 3.225 -2.266 0.959 1.00 93.75 136 PHE A CA 1
ATOM 1096 C C . PHE A 1 136 ? 1.772 -1.832 0.756 1.00 93.75 136 PHE A C 1
ATOM 1098 O O . PHE A 1 136 ? 1.192 -1.177 1.622 1.00 93.75 136 PHE A O 1
ATOM 1105 N N . GLY A 1 137 ? 1.163 -2.263 -0.350 1.00 92.88 137 GLY A N 1
ATOM 1106 C CA . GLY A 1 137 ? -0.258 -2.084 -0.630 1.00 92.88 137 GLY A CA 1
ATOM 1107 C C . GLY A 1 137 ? -1.190 -2.705 0.411 1.00 92.88 137 GLY A C 1
ATOM 1108 O O . GLY A 1 137 ? -2.281 -2.188 0.628 1.00 92.88 137 GLY A O 1
ATOM 1109 N N . ILE A 1 138 ? -0.758 -3.777 1.080 1.00 92.75 138 ILE A N 1
ATOM 1110 C CA . ILE A 1 138 ? -1.510 -4.461 2.143 1.00 92.75 138 ILE A CA 1
ATOM 1111 C C . ILE A 1 138 ? -1.306 -3.766 3.495 1.00 92.75 138 ILE A C 1
ATOM 1113 O O . ILE A 1 138 ? -2.273 -3.512 4.214 1.00 92.75 138 ILE A O 1
ATOM 1117 N N . PHE A 1 139 ? -0.059 -3.439 3.844 1.00 92.19 139 PHE A N 1
ATOM 1118 C CA . PHE A 1 139 ? 0.282 -2.912 5.167 1.00 92.19 139 PHE A CA 1
ATOM 1119 C C . PHE A 1 139 ? -0.080 -1.437 5.356 1.00 92.19 139 PHE A C 1
ATOM 1121 O O . PHE A 1 139 ? -0.545 -1.063 6.430 1.00 92.19 139 PHE A O 1
ATOM 1128 N N . ILE A 1 140 ? 0.081 -0.585 4.341 1.00 92.19 140 ILE A N 1
ATOM 1129 C CA . ILE A 1 140 ? -0.211 0.855 4.464 1.00 92.19 140 ILE A CA 1
ATOM 1130 C C . ILE A 1 140 ? -1.674 1.120 4.874 1.00 92.19 140 ILE A C 1
ATOM 1132 O O . ILE A 1 140 ? -1.869 1.866 5.837 1.00 92.19 140 ILE A O 1
ATOM 1136 N N . PRO A 1 141 ? -2.698 0.492 4.256 1.00 90.88 141 PRO A N 1
ATOM 1137 C CA . PRO A 1 141 ? -4.094 0.667 4.667 1.00 90.88 141 PRO A CA 1
ATOM 1138 C C . PRO A 1 141 ? -4.367 0.250 6.112 1.00 90.88 141 PRO A C 1
ATOM 1140 O O . PRO A 1 141 ? -5.195 0.888 6.770 1.00 90.88 141 PRO A O 1
ATOM 1143 N N . ILE A 1 142 ? -3.650 -0.772 6.605 1.00 88.50 142 ILE A N 1
ATOM 1144 C CA . ILE A 1 142 ? -3.697 -1.206 8.008 1.00 88.50 142 ILE A CA 1
ATOM 1145 C C . ILE A 1 142 ? -3.114 -0.120 8.915 1.00 88.50 142 ILE A C 1
ATOM 1147 O O . ILE A 1 142 ? -3.731 0.267 9.907 1.00 88.50 142 ILE A O 1
ATOM 1151 N N . ILE A 1 143 ? -1.951 0.423 8.549 1.00 88.44 143 ILE A N 1
ATOM 1152 C CA . ILE A 1 143 ? -1.233 1.421 9.348 1.00 88.44 143 ILE A CA 1
ATOM 1153 C C . ILE A 1 143 ? -2.032 2.719 9.479 1.00 88.44 143 ILE A C 1
ATOM 1155 O O . ILE A 1 143 ? -2.094 3.293 10.565 1.00 88.44 143 ILE A O 1
ATOM 1159 N N . ILE A 1 144 ? -2.654 3.193 8.398 1.00 88.44 144 ILE A N 1
ATOM 1160 C CA . ILE A 1 144 ? -3.429 4.444 8.418 1.00 88.44 144 ILE A CA 1
ATOM 1161 C C . ILE A 1 144 ? -4.900 4.244 8.795 1.00 88.44 144 ILE A C 1
ATOM 1163 O O . ILE A 1 144 ? -5.644 5.221 8.877 1.00 88.44 144 ILE A O 1
ATOM 1167 N N . ASN A 1 145 ? -5.328 2.997 9.012 1.00 84.69 145 ASN A N 1
ATOM 1168 C CA . ASN A 1 145 ? -6.710 2.626 9.301 1.00 84.69 145 ASN A CA 1
ATOM 1169 C C . ASN A 1 145 ? -7.718 3.164 8.258 1.00 84.69 145 ASN A C 1
ATOM 1171 O O . ASN A 1 145 ? -8.750 3.755 8.586 1.00 84.69 145 ASN A O 1
ATOM 1175 N N . LYS A 1 146 ? -7.401 3.012 6.966 1.00 85.25 146 LYS A N 1
ATOM 1176 C CA . LYS A 1 146 ? -8.260 3.449 5.845 1.00 85.25 146 LYS A CA 1
ATOM 1177 C C . LYS A 1 146 ? -8.434 2.333 4.815 1.00 85.25 146 LYS A C 1
ATOM 1179 O O . LYS A 1 146 ? -8.106 2.504 3.647 1.00 85.25 146 LYS A O 1
ATOM 1184 N N . TYR A 1 147 ? -9.007 1.205 5.225 1.00 83.06 147 TYR A N 1
ATOM 1185 C CA . TYR A 1 147 ? -9.240 0.034 4.361 1.00 83.06 147 TYR A CA 1
ATOM 1186 C C . TYR A 1 147 ? -10.214 0.283 3.201 1.00 83.06 147 TYR A C 1
ATOM 1188 O O . TYR A 1 147 ? -10.080 -0.291 2.124 1.00 83.06 147 TYR A O 1
ATOM 1196 N N . ASN A 1 148 ? -11.203 1.157 3.404 1.00 82.38 148 ASN A N 1
ATOM 1197 C CA . ASN A 1 148 ? -12.288 1.340 2.437 1.00 82.38 148 ASN A CA 1
ATOM 1198 C C . ASN A 1 148 ? -12.013 2.427 1.392 1.00 82.38 148 ASN A C 1
ATOM 1200 O O . ASN A 1 148 ? -12.613 2.398 0.312 1.00 82.38 148 ASN A O 1
ATOM 1204 N N . ASN A 1 149 ? -11.096 3.356 1.680 1.00 86.88 149 ASN A N 1
ATOM 1205 C CA . ASN A 1 149 ? -10.862 4.539 0.859 1.00 86.88 149 ASN A CA 1
ATOM 1206 C C . ASN A 1 149 ? -9.500 4.476 0.159 1.00 86.88 149 ASN A C 1
ATOM 1208 O O . ASN A 1 149 ? -8.460 4.517 0.811 1.00 86.88 149 ASN A O 1
ATOM 1212 N N . LEU A 1 150 ? -9.506 4.430 -1.175 1.00 91.81 150 LEU A N 1
ATOM 1213 C CA . LEU A 1 150 ? -8.281 4.372 -1.975 1.00 91.81 150 LEU A CA 1
ATOM 1214 C C . LEU A 1 150 ? -7.513 5.703 -1.977 1.00 91.81 150 LEU A C 1
ATOM 1216 O O . LEU A 1 150 ? -6.290 5.673 -1.983 1.00 91.81 150 LEU A O 1
ATOM 1220 N N . LYS A 1 151 ? -8.186 6.864 -1.928 1.00 93.44 151 LYS A N 1
ATOM 1221 C CA . LYS A 1 151 ? -7.535 8.187 -2.050 1.00 93.44 151 LYS A CA 1
ATOM 1222 C C . LYS A 1 151 ? -6.369 8.413 -1.068 1.00 93.44 151 LYS A C 1
ATOM 1224 O O . LYS A 1 151 ? -5.281 8.728 -1.542 1.00 93.44 151 LYS A O 1
ATOM 1229 N N . PRO A 1 152 ? -6.535 8.248 0.263 1.00 92.06 152 PRO A N 1
ATOM 1230 C CA . PRO A 1 152 ? -5.434 8.472 1.202 1.00 92.06 152 PRO A CA 1
ATOM 1231 C C . PRO A 1 152 ? -4.297 7.459 1.019 1.00 92.06 152 PRO A C 1
ATOM 1233 O O . PRO A 1 152 ? -3.132 7.824 1.128 1.00 92.06 152 PRO A O 1
ATOM 1236 N N . ASN A 1 153 ? -4.622 6.208 0.681 1.00 93.69 153 ASN A N 1
ATOM 1237 C CA . ASN A 1 153 ? -3.622 5.176 0.410 1.00 93.69 153 ASN A CA 1
ATOM 1238 C C . ASN A 1 153 ? -2.818 5.486 -0.855 1.00 93.69 153 ASN A C 1
ATOM 1240 O O . ASN A 1 153 ? -1.597 5.388 -0.845 1.00 93.69 153 ASN A O 1
ATOM 1244 N N . LEU A 1 154 ? -3.491 5.927 -1.921 1.00 95.44 154 LEU A N 1
ATOM 1245 C CA . LEU A 1 154 ? -2.870 6.245 -3.202 1.00 95.44 154 LEU A CA 1
ATOM 1246 C C . LEU A 1 154 ? -1.852 7.383 -3.079 1.00 95.44 154 LEU A C 1
ATOM 1248 O O . LEU A 1 154 ? -0.769 7.281 -3.645 1.00 95.44 154 LEU A O 1
ATOM 1252 N N . ILE A 1 155 ? -2.158 8.426 -2.300 1.00 95.69 155 ILE A N 1
ATOM 1253 C CA . ILE A 1 155 ? -1.212 9.522 -2.032 1.00 95.69 155 ILE A CA 1
ATOM 1254 C C . ILE A 1 155 ? 0.068 8.972 -1.390 1.00 95.69 155 ILE A C 1
ATOM 1256 O O . ILE A 1 155 ? 1.169 9.296 -1.834 1.00 95.69 155 ILE A O 1
ATOM 1260 N N . ILE A 1 156 ? -0.067 8.094 -0.393 1.00 95.00 156 ILE A N 1
ATOM 1261 C CA . ILE A 1 156 ? 1.082 7.475 0.277 1.00 95.00 156 ILE A CA 1
ATOM 1262 C C . ILE A 1 156 ? 1.844 6.566 -0.689 1.00 95.00 156 ILE A C 1
ATOM 1264 O O . ILE A 1 156 ? 3.069 6.627 -0.721 1.00 95.00 156 ILE A O 1
ATOM 1268 N N . PHE A 1 157 ? 1.154 5.770 -1.514 1.00 95.38 157 PHE A N 1
ATOM 1269 C CA . PHE A 1 157 ? 1.791 4.919 -2.523 1.00 95.38 157 PHE A CA 1
ATOM 1270 C C . PHE A 1 157 ? 2.629 5.733 -3.505 1.00 95.38 157 PHE A C 1
ATOM 1272 O O . PHE A 1 157 ? 3.755 5.339 -3.803 1.00 95.38 157 PHE A O 1
ATOM 1279 N N . ILE A 1 158 ? 2.102 6.861 -3.985 1.00 94.88 158 ILE A N 1
ATOM 1280 C CA . ILE A 1 158 ? 2.797 7.748 -4.919 1.00 94.88 158 ILE A CA 1
ATOM 1281 C C . ILE A 1 158 ? 4.041 8.343 -4.254 1.00 94.88 158 ILE A C 1
ATOM 1283 O O . ILE A 1 158 ? 5.143 8.176 -4.773 1.00 94.88 158 ILE A O 1
ATOM 1287 N N . VAL A 1 159 ? 3.888 8.983 -3.090 1.00 94.19 159 VAL A N 1
ATOM 1288 C CA . VAL A 1 159 ? 5.008 9.632 -2.388 1.00 94.19 159 VAL A CA 1
ATOM 1289 C C . VAL A 1 159 ? 6.085 8.611 -2.029 1.00 94.19 159 VAL A C 1
ATOM 1291 O O . VAL A 1 159 ? 7.259 8.839 -2.313 1.00 94.19 159 VAL A O 1
ATOM 1294 N N . PHE A 1 160 ? 5.695 7.460 -1.479 1.00 92.00 160 PHE A N 1
ATOM 1295 C CA . PHE A 1 160 ? 6.619 6.383 -1.132 1.00 92.00 160 PHE A CA 1
ATOM 1296 C C . PHE A 1 160 ? 7.416 5.896 -2.346 1.00 92.00 160 PHE A C 1
ATOM 1298 O O . PHE A 1 160 ? 8.637 5.809 -2.273 1.00 92.00 160 PHE A O 1
ATOM 1305 N N . ASN A 1 161 ? 6.755 5.622 -3.475 1.00 90.94 161 ASN A N 1
ATOM 1306 C CA . ASN A 1 161 ? 7.427 5.117 -4.672 1.00 90.94 161 ASN A CA 1
ATOM 1307 C C . ASN A 1 161 ? 8.351 6.149 -5.324 1.00 90.94 161 ASN A C 1
ATOM 1309 O O . ASN A 1 161 ? 9.416 5.777 -5.818 1.00 90.94 161 ASN A O 1
ATOM 1313 N N . ILE A 1 162 ? 7.980 7.432 -5.309 1.00 88.75 162 ILE A N 1
ATOM 1314 C CA . ILE A 1 162 ? 8.844 8.511 -5.801 1.00 88.75 162 ILE A CA 1
ATOM 1315 C C . ILE A 1 162 ? 10.087 8.620 -4.917 1.00 88.75 162 ILE A C 1
ATOM 1317 O O . ILE A 1 162 ? 11.202 8.564 -5.431 1.00 88.75 162 ILE A O 1
ATOM 1321 N N . VAL A 1 163 ? 9.913 8.695 -3.594 1.00 88.62 163 VAL A N 1
ATOM 1322 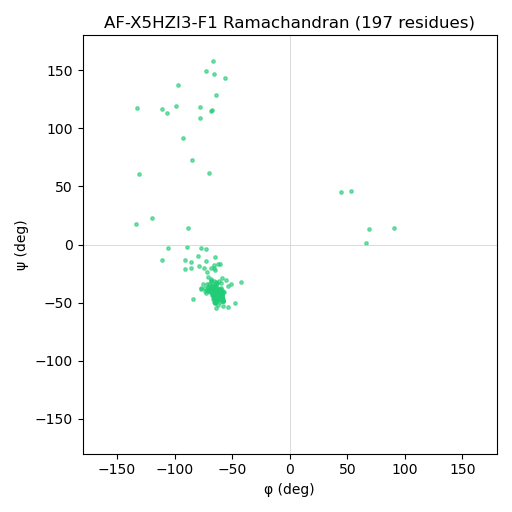C CA . VAL A 1 163 ? 11.028 8.770 -2.636 1.00 88.62 163 VAL A CA 1
ATOM 1323 C C . VAL A 1 163 ? 11.930 7.542 -2.755 1.00 88.62 163 VAL A C 1
ATOM 1325 O O . VAL A 1 163 ? 13.146 7.681 -2.841 1.00 88.62 163 VAL A O 1
ATOM 1328 N N . PHE A 1 164 ? 11.350 6.345 -2.838 1.00 85.62 164 PHE A N 1
ATOM 1329 C CA . PHE A 1 164 ? 12.096 5.104 -3.029 1.00 85.62 164 PHE A CA 1
ATOM 1330 C C . PHE A 1 164 ? 12.920 5.125 -4.324 1.00 85.62 164 PHE A C 1
ATOM 1332 O O . PHE A 1 164 ? 14.101 4.778 -4.326 1.00 85.62 164 PHE A O 1
ATOM 1339 N N . SER A 1 165 ? 12.312 5.559 -5.429 1.00 81.12 165 SER A N 1
ATOM 1340 C CA . SER A 1 165 ? 12.974 5.583 -6.735 1.00 81.12 165 SER A CA 1
ATOM 1341 C C . SER A 1 165 ? 14.075 6.644 -6.802 1.00 81.12 165 SER A C 1
ATOM 1343 O O . SER A 1 165 ? 15.109 6.403 -7.416 1.00 81.12 165 SER A O 1
ATOM 1345 N N . LEU A 1 166 ? 13.909 7.781 -6.125 1.00 79.56 166 LEU A N 1
ATOM 1346 C CA . LEU A 1 166 ? 14.943 8.812 -6.034 1.00 79.56 166 LEU A CA 1
ATOM 1347 C C . LEU A 1 166 ? 16.100 8.402 -5.113 1.00 79.56 166 LEU A C 1
ATOM 1349 O O . LEU A 1 166 ? 17.252 8.619 -5.465 1.00 79.56 166 LEU A O 1
ATOM 1353 N N . LEU A 1 167 ? 15.825 7.783 -3.961 1.00 78.19 167 LEU A N 1
ATOM 1354 C CA . LEU A 1 167 ? 16.868 7.410 -2.996 1.00 78.19 167 LEU A CA 1
ATOM 1355 C C . LEU A 1 167 ? 17.732 6.235 -3.463 1.00 78.19 167 LEU A C 1
ATOM 1357 O O . LEU A 1 167 ? 18.937 6.229 -3.226 1.00 78.19 167 LEU A O 1
ATOM 1361 N N . PHE A 1 168 ? 17.125 5.229 -4.095 1.00 66.44 168 PHE A N 1
ATOM 1362 C CA . PHE A 1 168 ? 17.809 3.969 -4.408 1.00 66.44 168 PHE A CA 1
ATOM 1363 C C . PHE A 1 168 ? 18.061 3.755 -5.903 1.00 66.44 168 PHE A C 1
ATOM 1365 O O . PHE A 1 168 ? 18.836 2.874 -6.262 1.00 66.44 168 PHE A O 1
ATOM 1372 N N . TYR A 1 169 ? 17.423 4.546 -6.769 1.00 64.50 169 TYR A N 1
ATOM 1373 C CA . TYR A 1 169 ? 17.417 4.343 -8.219 1.00 64.50 169 TYR A CA 1
ATOM 1374 C C . TYR A 1 169 ? 17.698 5.627 -9.016 1.00 64.50 169 TYR A C 1
ATOM 1376 O O . TYR A 1 169 ? 17.433 5.627 -10.207 1.00 64.50 169 TYR A O 1
ATOM 1384 N N . PHE A 1 170 ? 18.253 6.705 -8.445 1.00 63.19 170 PHE A N 1
ATOM 1385 C CA . PHE A 1 170 ? 18.441 7.976 -9.175 1.00 63.19 170 PHE A CA 1
ATOM 1386 C C . PHE A 1 170 ? 19.065 7.848 -10.591 1.00 63.19 170 PHE A C 1
ATOM 1388 O O . PHE A 1 170 ? 18.454 8.342 -11.539 1.00 63.19 170 PHE A O 1
ATOM 1395 N N . PRO A 1 171 ? 20.203 7.147 -10.804 1.00 59.78 171 PRO A N 1
ATOM 1396 C CA . PRO A 1 171 ? 20.774 6.969 -12.151 1.00 59.78 171 PRO A CA 1
ATOM 1397 C C . PRO A 1 171 ? 19.982 6.002 -13.053 1.00 59.78 171 PRO A C 1
ATOM 1399 O O . PRO A 1 171 ? 20.161 5.979 -14.269 1.00 59.78 171 PRO A O 1
ATOM 1402 N N . TYR A 1 172 ? 19.079 5.221 -12.469 1.00 63.75 172 TYR A N 1
ATOM 1403 C CA . TYR A 1 172 ? 18.281 4.181 -13.118 1.00 63.75 172 TYR A CA 1
ATOM 1404 C C . TYR A 1 172 ? 16.780 4.479 -13.002 1.00 63.75 172 TYR A C 1
ATOM 1406 O O . TYR A 1 172 ? 15.948 3.567 -13.034 1.00 63.75 172 TYR A O 1
ATOM 1414 N N . PHE A 1 173 ? 16.423 5.753 -12.802 1.00 72.38 173 PHE A N 1
ATOM 1415 C CA . PHE A 1 173 ? 15.037 6.148 -12.643 1.00 72.38 173 PHE A CA 1
ATOM 1416 C C . PHE A 1 173 ? 14.298 5.844 -13.943 1.00 72.38 173 PHE A C 1
ATOM 1418 O O . PHE A 1 173 ? 14.717 6.228 -15.038 1.00 72.38 173 PHE A O 1
ATOM 1425 N N . ASN A 1 174 ? 13.183 5.139 -13.804 1.00 78.12 174 ASN A N 1
ATOM 1426 C CA . ASN A 1 174 ? 12.324 4.770 -14.909 1.00 78.12 174 ASN A CA 1
ATOM 1427 C C . ASN A 1 174 ? 10.884 5.092 -14.513 1.00 78.12 174 ASN A C 1
ATOM 1429 O O . ASN A 1 174 ? 10.351 4.550 -13.535 1.00 78.12 174 ASN A O 1
ATOM 1433 N N . PHE A 1 175 ? 10.279 6.010 -15.266 1.00 83.31 175 PHE A N 1
ATOM 1434 C CA . PHE A 1 175 ? 8.929 6.490 -15.000 1.00 83.31 175 PHE A CA 1
ATOM 1435 C C . PHE A 1 175 ? 7.907 5.345 -15.056 1.00 83.31 175 PHE A C 1
ATOM 1437 O O . PHE A 1 175 ? 7.137 5.159 -14.114 1.00 83.31 175 PHE A O 1
ATOM 1444 N N . ASP A 1 176 ? 7.961 4.522 -16.103 1.00 84.00 176 ASP A N 1
ATOM 1445 C CA . ASP A 1 176 ? 7.021 3.421 -16.343 1.00 84.00 176 ASP A CA 1
ATOM 1446 C C . ASP A 1 176 ? 7.078 2.385 -15.220 1.00 84.00 176 ASP A C 1
ATOM 1448 O O . ASP A 1 176 ? 6.049 1.969 -14.690 1.00 84.00 176 ASP A O 1
ATOM 1452 N N . ILE A 1 177 ? 8.287 2.019 -14.787 1.00 82.88 177 ILE A N 1
ATOM 1453 C CA . ILE A 1 177 ? 8.482 1.071 -13.683 1.00 82.88 177 ILE A CA 1
ATOM 1454 C C . ILE A 1 177 ? 7.961 1.659 -12.368 1.00 82.88 177 ILE A C 1
ATOM 1456 O O . ILE A 1 177 ? 7.359 0.943 -11.570 1.00 82.88 177 ILE A O 1
ATOM 1460 N N . THR A 1 178 ? 8.132 2.963 -12.141 1.00 87.75 178 THR A N 1
ATOM 1461 C CA . THR A 1 178 ? 7.581 3.639 -10.956 1.00 87.75 178 THR A CA 1
ATOM 1462 C C . THR A 1 178 ? 6.053 3.574 -10.945 1.00 87.75 178 THR A C 1
ATOM 1464 O O . THR A 1 178 ? 5.458 3.240 -9.919 1.00 87.75 178 THR A O 1
ATOM 1467 N N . VAL A 1 179 ? 5.410 3.822 -12.091 1.00 90.69 179 VAL A N 1
ATOM 1468 C CA . VAL A 1 179 ? 3.954 3.680 -12.248 1.00 90.69 179 VAL A CA 1
ATOM 1469 C C . VAL A 1 179 ? 3.515 2.238 -11.990 1.00 90.69 179 VAL A C 1
ATOM 1471 O O . VAL A 1 179 ? 2.566 2.014 -11.240 1.00 90.69 179 VAL A O 1
ATOM 1474 N N . LEU A 1 180 ? 4.228 1.251 -12.536 1.00 90.25 180 LEU A N 1
ATOM 1475 C CA . LEU A 1 180 ? 3.926 -0.164 -12.314 1.00 90.25 180 LEU A CA 1
ATOM 1476 C C . LEU A 1 180 ? 4.058 -0.564 -10.834 1.00 90.25 180 LEU A C 1
ATOM 1478 O O . LEU A 1 180 ? 3.203 -1.287 -10.330 1.00 90.25 180 LEU A O 1
ATOM 1482 N N . ARG A 1 181 ? 5.052 -0.051 -10.095 1.00 90.75 181 ARG A N 1
ATOM 1483 C CA . ARG A 1 181 ? 5.164 -0.288 -8.640 1.00 90.75 181 ARG A CA 1
ATOM 1484 C C . ARG A 1 181 ? 3.990 0.313 -7.866 1.00 90.75 181 ARG A C 1
ATOM 1486 O O . ARG A 1 181 ? 3.485 -0.312 -6.935 1.00 90.75 181 ARG A O 1
ATOM 1493 N N . ILE A 1 182 ? 3.520 1.501 -8.257 1.00 94.62 182 ILE A N 1
ATOM 1494 C CA . ILE A 1 182 ? 2.312 2.103 -7.671 1.00 94.62 182 ILE A CA 1
ATOM 1495 C C . ILE A 1 182 ? 1.102 1.200 -7.937 1.00 94.62 182 ILE A C 1
ATOM 1497 O O . ILE A 1 182 ? 0.335 0.935 -7.011 1.00 94.62 182 ILE A O 1
ATOM 1501 N N . LEU A 1 183 ? 0.954 0.672 -9.156 1.00 94.94 183 LEU A N 1
ATOM 1502 C CA . LEU A 1 183 ? -0.109 -0.280 -9.492 1.00 94.94 183 LEU A CA 1
ATOM 1503 C C . LEU A 1 183 ? -0.018 -1.569 -8.660 1.00 94.94 183 LEU A C 1
ATOM 1505 O O . LEU A 1 183 ? -1.047 -2.038 -8.178 1.00 94.94 183 LEU A O 1
ATOM 1509 N N . SER A 1 184 ? 1.182 -2.091 -8.390 1.00 95.25 184 SER A N 1
ATOM 1510 C CA . SER A 1 184 ? 1.372 -3.211 -7.457 1.00 95.25 184 SER A CA 1
ATOM 1511 C C . SER A 1 184 ? 0.865 -2.896 -6.046 1.00 95.25 184 SER A C 1
ATOM 1513 O O . SER A 1 184 ? 0.183 -3.722 -5.437 1.00 95.25 184 SER A O 1
ATOM 1515 N N . CYS A 1 185 ? 1.121 -1.691 -5.525 1.00 96.31 185 CYS A N 1
ATOM 1516 C CA . CYS A 1 185 ? 0.548 -1.266 -4.244 1.00 96.31 185 CYS A CA 1
ATOM 1517 C C . CYS A 1 185 ? -0.988 -1.185 -4.303 1.00 96.31 185 CYS A C 1
ATOM 1519 O O . CYS A 1 185 ? -1.668 -1.592 -3.361 1.00 96.31 185 CYS A O 1
ATOM 1521 N N . VAL A 1 186 ? -1.558 -0.697 -5.411 1.00 96.50 186 VAL A N 1
ATOM 1522 C CA . VAL A 1 186 ? -3.017 -0.670 -5.602 1.00 96.50 186 VAL A CA 1
ATOM 1523 C C . VAL A 1 186 ? -3.601 -2.087 -5.604 1.00 96.50 186 VAL A C 1
ATOM 1525 O O . VAL A 1 186 ? -4.627 -2.316 -4.963 1.00 96.50 186 VAL A O 1
ATOM 1528 N N . LEU A 1 187 ? -2.942 -3.057 -6.242 1.00 95.75 187 LEU A N 1
ATOM 1529 C CA . LEU A 1 187 ? -3.345 -4.467 -6.179 1.00 95.75 187 LEU A CA 1
ATOM 1530 C C . LEU A 1 187 ? -3.346 -4.982 -4.733 1.00 95.75 187 LEU A C 1
ATOM 1532 O O . LEU A 1 187 ? -4.342 -5.555 -4.291 1.00 95.75 187 LEU A O 1
ATOM 1536 N N . GLY A 1 188 ? -2.288 -4.703 -3.966 1.00 94.69 188 GLY A N 1
ATOM 1537 C CA . GLY A 1 188 ? -2.221 -5.032 -2.537 1.00 94.69 188 GLY A CA 1
ATOM 1538 C C . GLY A 1 188 ? -3.366 -4.425 -1.717 1.00 94.69 188 GLY A C 1
ATOM 1539 O O . GLY A 1 188 ? -3.967 -5.113 -0.891 1.00 94.69 188 GLY A O 1
ATOM 1540 N N . PHE A 1 189 ? -3.737 -3.170 -1.995 1.00 95.44 189 PHE A N 1
ATOM 1541 C CA . PHE A 1 189 ? -4.879 -2.510 -1.352 1.00 95.44 189 PHE A CA 1
ATOM 1542 C C . PHE A 1 189 ? -6.193 -3.255 -1.610 1.00 95.44 189 PHE A C 1
ATOM 1544 O O . PHE A 1 189 ? -6.992 -3.459 -0.693 1.00 95.44 189 PHE A O 1
ATOM 1551 N N . TYR A 1 190 ? -6.436 -3.681 -2.850 1.00 94.56 190 TYR A N 1
ATOM 1552 C CA . TYR A 1 190 ? -7.652 -4.424 -3.169 1.00 94.56 190 TYR A CA 1
ATOM 1553 C C . TYR A 1 190 ? -7.675 -5.807 -2.515 1.00 94.56 190 TYR A C 1
ATOM 1555 O O . TYR A 1 190 ? -8.740 -6.226 -2.064 1.00 94.56 190 TYR A O 1
ATOM 1563 N N . ILE A 1 191 ? -6.525 -6.477 -2.376 1.00 91.94 191 ILE A N 1
ATOM 1564 C CA . ILE A 1 191 ? -6.420 -7.744 -1.636 1.00 91.94 191 ILE A CA 1
ATOM 1565 C C . ILE A 1 191 ? -6.890 -7.553 -0.188 1.00 91.94 191 ILE A C 1
ATOM 1567 O O . ILE A 1 191 ? -7.799 -8.255 0.256 1.00 91.94 191 ILE A O 1
ATOM 1571 N N . ILE A 1 192 ? -6.344 -6.570 0.539 1.00 89.69 192 ILE A N 1
ATOM 1572 C CA . ILE A 1 192 ? -6.744 -6.347 1.937 1.00 89.69 192 ILE A CA 1
ATOM 1573 C C . ILE A 1 192 ? -8.196 -5.875 2.051 1.00 89.69 192 ILE A C 1
ATOM 1575 O O . ILE A 1 192 ? -8.919 -6.319 2.941 1.00 89.69 192 ILE A O 1
ATOM 1579 N N . LYS A 1 193 ? -8.672 -5.045 1.117 1.00 87.69 193 LYS A N 1
ATOM 1580 C CA . LYS A 1 193 ? -10.071 -4.603 1.080 1.00 87.69 193 LYS A CA 1
ATOM 1581 C C . LYS A 1 193 ? -11.042 -5.776 0.909 1.00 87.69 193 LYS A C 1
ATOM 1583 O O . LYS A 1 193 ? -12.101 -5.779 1.532 1.00 87.69 193 LYS A O 1
ATOM 1588 N N . LEU A 1 194 ? -10.694 -6.773 0.093 1.00 87.94 194 LEU A N 1
ATOM 1589 C CA . LEU A 1 194 ? -11.500 -7.984 -0.083 1.00 87.94 194 LEU A CA 1
ATOM 1590 C C . LEU A 1 194 ? -11.500 -8.872 1.165 1.00 87.94 194 LEU A C 1
ATOM 1592 O O . LEU A 1 194 ? -12.544 -9.429 1.497 1.00 87.94 194 LEU A O 1
ATOM 1596 N N . ILE A 1 195 ? -10.363 -8.988 1.855 1.00 83.25 195 ILE A N 1
ATOM 1597 C CA . ILE A 1 195 ? -10.251 -9.758 3.102 1.00 83.25 195 ILE A CA 1
ATOM 1598 C C . ILE A 1 195 ? -11.094 -9.107 4.201 1.00 83.25 195 ILE A C 1
ATOM 1600 O O . ILE A 1 195 ? -11.921 -9.777 4.807 1.00 83.25 195 ILE A O 1
ATOM 1604 N N . VAL A 1 196 ? -10.948 -7.795 4.407 1.00 77.94 196 VAL A N 1
ATOM 1605 C CA . VAL A 1 196 ? -11.687 -7.057 5.445 1.00 77.94 196 VAL A CA 1
ATOM 1606 C C . VAL A 1 196 ? -13.189 -7.036 5.169 1.00 77.94 196 VAL A C 1
ATOM 1608 O O . VAL A 1 196 ? -13.963 -7.110 6.106 1.00 77.94 196 VAL A O 1
ATOM 1611 N N . LYS A 1 197 ? -13.631 -6.989 3.905 1.00 70.50 197 LYS A N 1
ATOM 1612 C CA . LYS A 1 197 ? -15.067 -7.044 3.572 1.00 70.50 197 LYS A CA 1
ATOM 1613 C C . LYS A 1 197 ? -15.728 -8.386 3.939 1.00 70.50 197 LYS A C 1
ATOM 1615 O O . LYS A 1 197 ? -16.951 -8.445 4.021 1.00 70.50 197 LYS A O 1
ATOM 1620 N N . LYS A 1 198 ? -14.949 -9.462 4.080 1.00 53.62 198 LYS A N 1
ATOM 1621 C CA . LYS A 1 198 ? -15.448 -10.805 4.420 1.00 53.62 198 LYS A CA 1
ATOM 1622 C C . LYS A 1 198 ? -15.487 -11.088 5.927 1.00 53.62 198 LYS A C 1
ATOM 1624 O O . LYS A 1 198 ? -16.067 -12.104 6.298 1.00 53.62 198 LYS A O 1
ATOM 1629 N N . ILE A 1 199 ? -14.847 -10.251 6.744 1.00 50.34 199 ILE A N 1
ATOM 1630 C CA . ILE A 1 199 ? -14.814 -10.342 8.213 1.00 50.34 199 ILE A CA 1
ATOM 1631 C C . ILE A 1 199 ? -15.901 -9.426 8.771 1.00 50.34 199 ILE A C 1
ATOM 1633 O O . ILE A 1 199 ? -16.601 -9.867 9.705 1.00 50.34 199 ILE A O 1
#

pLDDT: mean 78.88, std 12.27, range [50.34, 96.5]

Organism: Clostridium perfringens (NCBI:txid1502)

Secondary structure (DSSP, 8-state):
--HHHHHHHHHHHHHHHHHHHHHHHHTT--HHHHHHHHHHHS-HHHHHHHHHHHHHHHHHHHHHHHHHHHHHHHHHHHHHHHHHHTTS--GGGS-B-STTHHHHHHHHHHHTT-GGGGSSHHHHHHHHHHHHTHHHHHHHHHHTT-SS-HHHHHHHHHHHHHHHHHHHHGGG-BHHHHHHHHHHHHHHHHHHHHHHHT-

Solvent-accessible surface area (backbone atoms only — not comparable to full-atom values): 10707 Å² total; per-residue (Å²): 125,56,74,66,60,54,51,53,51,51,49,53,53,48,53,52,40,53,51,44,24,48,54,33,43,75,74,68,43,53,73,71,54,12,48,49,48,26,56,71,69,48,60,56,67,62,52,52,50,52,51,52,53,51,44,54,55,60,66,47,50,63,56,22,53,55,36,49,54,50,51,53,56,48,49,54,49,52,53,53,56,48,59,68,54,64,77,63,84,57,85,86,47,58,58,34,75,53,74,53,53,61,56,49,54,51,50,51,30,57,77,69,68,50,61,69,62,70,76,33,69,63,49,58,50,50,53,52,56,32,57,66,29,21,60,55,18,38,36,51,29,51,54,72,70,39,63,88,48,62,68,72,49,49,54,50,42,49,54,50,46,52,52,50,36,54,76,75,26,59,80,48,32,40,44,52,60,46,52,48,32,39,50,24,20,51,53,18,34,52,54,46,36,56,54,59,73,74,108

Radius of gyration: 28.24 Å; Cα contacts (8 Å, |Δi|>4): 142; chains: 1; bounding box: 72×29×76 Å

Sequence (199 aa):
MSQKELEELKMQLLDNAEEMKKDFLEEGFSEEEAQKKALDSIELDELITSIKESSIKKSLLPNRIISSVLIILYTLFVIKCVKNISVISSPLLHGNFIPFKFTFNFLSSIFAGNFSFINDVYFLDQLLILLLFIPFGIFIPIIINKYNNLKPNLIIFIVFNIVFSLLFYFPYFNFDITVLRILSCVLGFYIIKLIVKKI

Mean predicted aligned error: 13.59 Å

Foldseek 3Di:
DPPVVVVVVVVVLVVQLVVQLVVVVVVVDDSVVSNVVSVVPPPVVVVVVVVVVVVVVVVLVVVLVVLVVVVVVLVVVLLVLLVVLVVDDDPLQFDAPDPCPSVVVVVVCVVVVNPVVVVPPVVVSLVVSLLSLLSVLQSVCSNVVNLPDVVVVLVVLLVVLVVVCCVRPVRRRHPHSSVSSSVSSVNSSVVNSVVVVVD